Protein AF-A0A8X6VWN2-F1 (afdb_monomer)

Organism: Trichonephila clavipes (NCBI:txid2585209)

Foldseek 3Di:
DAPPQDPVLLVVLCVVLVHDDDPPDDPVNSVVSLCPRPCCVVDVPVSVVSSVVSRVVVVVVVVVVVVVVVVVVVVVVVVVVVVVVVVVVVVVVVVVCVVDVVVVVVVVVVVVCVVVVCVVQVDDPDDDDDDPVRSVVVVVVVVVVVDPDDDDDDPDPDDDDDPCPVVVVVVVVVCCVPPVVVVVVVVVVVVVPD

Structure (mmCIF, N/CA/C/O backbone):
data_AF-A0A8X6VWN2-F1
#
_entry.id   AF-A0A8X6VWN2-F1
#
loop_
_atom_site.group_PDB
_atom_site.id
_atom_site.type_symbol
_atom_site.label_atom_id
_atom_site.label_alt_id
_atom_site.label_comp_id
_atom_site.label_asym_id
_atom_site.label_entity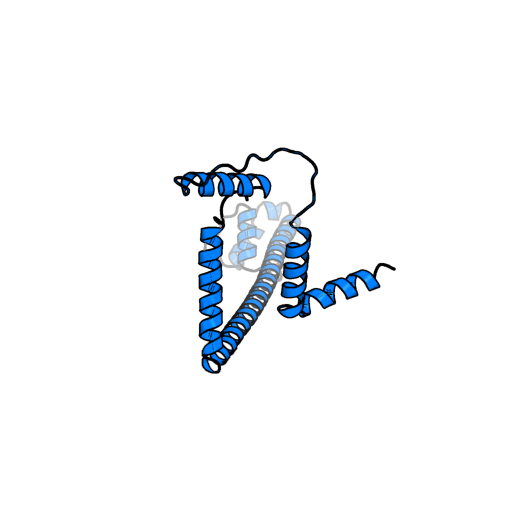_id
_atom_site.label_seq_id
_atom_site.pdbx_PDB_ins_code
_atom_site.Cartn_x
_atom_site.Cartn_y
_atom_site.Cartn_z
_atom_site.occupancy
_atom_site.B_iso_or_equiv
_atom_site.auth_seq_id
_atom_site.auth_comp_id
_atom_site.auth_asym_id
_atom_site.auth_atom_id
_atom_site.pdbx_PDB_model_num
ATOM 1 N N . MET A 1 1 ? -13.746 -8.520 27.608 1.00 61.12 1 MET A N 1
ATOM 2 C CA . MET A 1 1 ? -14.849 -8.368 26.647 1.00 61.12 1 MET A CA 1
ATOM 3 C C . MET A 1 1 ? -14.437 -7.959 25.230 1.00 61.12 1 MET A C 1
ATOM 5 O O . MET A 1 1 ? -15.292 -8.023 24.373 1.00 61.12 1 MET A O 1
ATOM 9 N N . TYR A 1 2 ? -13.170 -7.658 24.906 1.00 69.69 2 TYR A N 1
ATOM 10 C CA . TYR A 1 2 ? -12.785 -7.305 23.524 1.00 69.69 2 TYR A CA 1
ATOM 11 C C . TYR A 1 2 ? -11.366 -7.822 23.261 1.00 69.69 2 TYR A C 1
ATOM 13 O O . TYR A 1 2 ? -10.394 -7.198 23.691 1.00 69.69 2 TYR A O 1
ATOM 21 N N . LYS A 1 3 ? -11.225 -9.029 22.702 1.00 72.44 3 LYS A N 1
ATOM 22 C CA . LYS A 1 3 ? -9.896 -9.585 22.396 1.00 72.44 3 LYS A CA 1
ATOM 23 C C . LYS A 1 3 ? -9.392 -8.903 21.116 1.00 72.44 3 LYS A C 1
ATOM 25 O O . LYS A 1 3 ? -10.139 -8.819 20.155 1.00 72.44 3 LYS A O 1
ATOM 30 N N . ASN A 1 4 ? -8.153 -8.406 21.122 1.00 85.38 4 ASN A N 1
ATOM 31 C CA . ASN A 1 4 ? -7.462 -7.770 19.980 1.00 85.38 4 ASN A CA 1
ATOM 32 C C . ASN A 1 4 ? -7.908 -6.347 19.576 1.00 85.38 4 ASN A C 1
ATOM 34 O O . ASN A 1 4 ? -7.390 -5.809 18.593 1.00 85.38 4 ASN A O 1
ATOM 38 N N . ALA A 1 5 ? -8.804 -5.715 20.340 1.00 91.38 5 ALA A N 1
ATOM 39 C CA . ALA A 1 5 ? -9.104 -4.295 20.169 1.00 91.38 5 ALA A CA 1
ATOM 40 C C . ALA A 1 5 ? -7.910 -3.437 20.626 1.00 91.38 5 ALA A C 1
ATOM 42 O O . ALA A 1 5 ? -7.445 -3.569 21.764 1.00 91.38 5 ALA A O 1
ATOM 43 N N . LEU A 1 6 ? -7.424 -2.555 19.754 1.00 94.56 6 LEU A N 1
ATOM 44 C CA . LEU A 1 6 ? -6.397 -1.562 20.067 1.00 94.56 6 LEU A CA 1
ATOM 45 C C . LEU A 1 6 ? -7.048 -0.246 20.496 1.00 94.56 6 LEU A C 1
ATOM 47 O O . LEU A 1 6 ? -8.248 -0.034 20.326 1.00 94.56 6 LEU A O 1
ATOM 51 N N .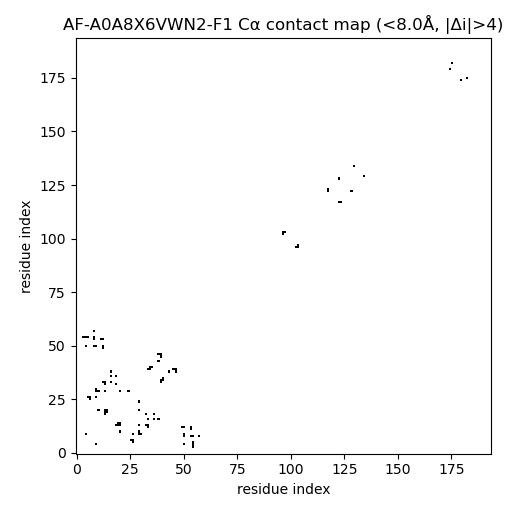 LYS A 1 7 ? -6.234 0.665 21.044 1.00 94.00 7 LYS A N 1
ATOM 52 C CA . LYS A 1 7 ? -6.696 1.997 21.463 1.00 94.00 7 LYS A CA 1
ATOM 53 C C . LYS A 1 7 ? -7.419 2.726 20.323 1.00 94.00 7 LYS A C 1
ATOM 55 O O . LYS A 1 7 ? -8.464 3.309 20.567 1.00 94.00 7 LYS A O 1
ATOM 60 N N . GLU A 1 8 ? -6.902 2.648 19.099 1.00 94.06 8 GLU A N 1
ATOM 61 C CA . GLU A 1 8 ? -7.509 3.292 17.928 1.00 94.06 8 GLU A CA 1
ATOM 62 C C . GLU A 1 8 ? -8.900 2.754 17.564 1.00 94.06 8 GLU A C 1
ATOM 64 O O . GLU A 1 8 ? -9.756 3.547 17.181 1.00 94.06 8 GLU A O 1
ATOM 69 N N . ASP A 1 9 ? -9.167 1.452 17.728 1.00 95.38 9 ASP A N 1
ATOM 70 C CA . ASP A 1 9 ? -10.506 0.912 17.449 1.00 95.38 9 ASP A CA 1
ATOM 71 C C . ASP A 1 9 ? -11.498 1.439 18.477 1.00 95.38 9 ASP A C 1
ATOM 73 O O . ASP A 1 9 ? -12.604 1.836 18.137 1.00 95.38 9 ASP A O 1
ATOM 77 N N . LEU A 1 10 ? -11.087 1.460 19.748 1.00 94.62 10 LEU A N 1
ATOM 78 C CA . LEU A 1 10 ? -11.939 1.916 20.840 1.00 94.62 10 LEU A CA 1
ATOM 79 C C . LEU A 1 10 ? -12.233 3.412 20.736 1.00 94.62 10 LEU A C 1
ATOM 81 O O . LEU A 1 10 ? -13.345 3.817 21.046 1.00 94.62 10 LEU A O 1
ATOM 85 N N . ILE A 1 11 ? -11.271 4.217 20.275 1.00 95.25 11 ILE A N 1
ATOM 86 C CA . ILE A 1 11 ? -11.493 5.637 19.971 1.00 95.25 11 ILE A CA 1
ATOM 87 C C . ILE A 1 11 ? -12.599 5.781 18.926 1.00 95.25 11 ILE A C 1
ATOM 89 O O . ILE A 1 11 ? -13.584 6.459 19.188 1.00 95.25 11 ILE A O 1
ATOM 93 N N . ARG A 1 12 ? -12.487 5.069 17.798 1.00 95.38 12 ARG A N 1
ATOM 94 C CA . ARG A 1 12 ? -13.498 5.113 16.729 1.00 95.38 12 ARG A CA 1
ATOM 95 C C . ARG A 1 12 ? -14.865 4.651 17.201 1.00 95.38 12 ARG A C 1
ATOM 97 O O . ARG A 1 12 ? -15.876 5.197 16.788 1.00 95.38 12 ARG A O 1
ATOM 104 N N . VAL A 1 13 ? -14.911 3.627 18.049 1.00 95.25 13 VAL A N 1
ATOM 105 C CA . VAL A 1 13 ? -16.172 3.139 18.614 1.00 95.25 13 VAL A CA 1
ATOM 106 C C . VAL A 1 13 ? -16.793 4.205 19.508 1.00 95.25 13 VAL A C 1
ATOM 108 O O . VAL A 1 13 ? -17.977 4.465 19.366 1.00 95.25 13 VAL A O 1
ATOM 111 N N . VAL A 1 14 ? -16.019 4.858 20.381 1.00 95.00 14 VAL A N 1
ATOM 112 C CA . VAL A 1 14 ? -16.531 5.963 21.210 1.00 95.00 14 VAL A CA 1
ATOM 113 C C . VAL A 1 14 ? -17.042 7.112 20.337 1.00 95.00 14 VAL A C 1
ATOM 115 O O . VAL A 1 14 ? -18.135 7.602 20.592 1.00 95.00 14 VAL A O 1
ATOM 118 N N . GLU A 1 15 ? -16.309 7.492 19.290 1.00 94.06 15 GLU A N 1
ATOM 119 C CA . GLU A 1 15 ? -16.733 8.527 18.334 1.00 94.06 15 GLU A CA 1
ATOM 120 C C . GLU A 1 15 ? -18.029 8.143 17.599 1.00 94.06 15 GLU A C 1
ATOM 122 O O . GLU A 1 15 ? -18.921 8.971 17.463 1.00 94.06 15 GLU A O 1
ATOM 127 N N . ASN A 1 16 ? -18.176 6.880 17.183 1.00 92.62 16 ASN A N 1
ATOM 128 C CA . ASN A 1 16 ? -19.395 6.364 16.543 1.00 92.62 16 ASN A CA 1
ATOM 129 C C . ASN A 1 16 ? -20.601 6.277 17.493 1.00 92.62 16 ASN A C 1
ATOM 131 O O . ASN A 1 16 ? -21.733 6.163 17.033 1.00 92.62 16 ASN A O 1
ATOM 135 N N . LEU A 1 17 ? -20.363 6.280 18.804 1.00 92.94 17 LEU A N 1
ATOM 136 C CA . LEU A 1 17 ? -21.396 6.332 19.838 1.00 92.94 17 LEU A CA 1
ATOM 137 C C . LEU A 1 17 ? -21.666 7.774 20.303 1.00 92.94 17 LEU A C 1
ATOM 139 O O . LEU A 1 17 ? -22.227 7.966 21.381 1.00 92.94 17 LEU A O 1
ATOM 143 N N . ASP A 1 18 ? -21.220 8.773 19.530 1.00 86.06 18 ASP A N 1
ATOM 144 C CA . ASP A 1 18 ? -21.296 10.207 19.839 1.00 86.06 18 ASP A CA 1
ATOM 145 C C . ASP A 1 18 ? -20.639 10.588 21.184 1.00 86.06 18 ASP A C 1
ATOM 147 O O . ASP A 1 18 ? -20.969 11.591 21.822 1.00 86.06 18 ASP A O 1
ATOM 151 N N . GLY A 1 19 ? -19.677 9.779 21.635 1.00 86.69 19 GLY A N 1
ATOM 152 C CA . GLY A 1 19 ? -18.906 10.009 22.847 1.00 86.69 19 GLY A CA 1
ATOM 153 C C . GLY A 1 19 ? -17.699 10.917 22.610 1.00 86.69 19 GLY A C 1
ATOM 154 O O . GLY A 1 19 ? -17.075 10.917 21.550 1.00 86.69 19 GLY A O 1
ATOM 155 N N . THR A 1 20 ? -17.307 11.672 23.636 1.00 90.75 20 THR A N 1
ATOM 156 C CA . THR A 1 20 ? -16.106 12.514 23.578 1.00 90.75 20 THR A CA 1
ATOM 157 C C . THR A 1 20 ? -14.849 11.709 23.908 1.00 90.75 20 THR A C 1
ATOM 159 O O . THR A 1 20 ? -14.791 10.979 24.907 1.00 90.75 20 THR A O 1
ATOM 162 N N . VAL A 1 21 ? -13.810 11.867 23.087 1.00 92.75 21 VAL A N 1
ATOM 163 C CA . VAL A 1 21 ? -12.496 11.243 23.288 1.00 92.75 21 VAL A CA 1
ATOM 164 C C . VAL A 1 21 ? -11.467 12.316 23.617 1.00 92.75 21 VAL A C 1
ATOM 166 O O . VAL A 1 21 ? -11.254 13.248 22.846 1.00 92.75 21 VAL A O 1
ATOM 169 N N . GLU A 1 22 ? -10.785 12.161 24.748 1.00 91.44 22 GLU A N 1
ATOM 170 C CA . GLU A 1 22 ? -9.625 12.977 25.092 1.00 91.44 22 GLU A CA 1
ATOM 171 C C . GLU A 1 22 ? -8.333 12.263 24.684 1.00 91.44 22 GLU A C 1
ATOM 17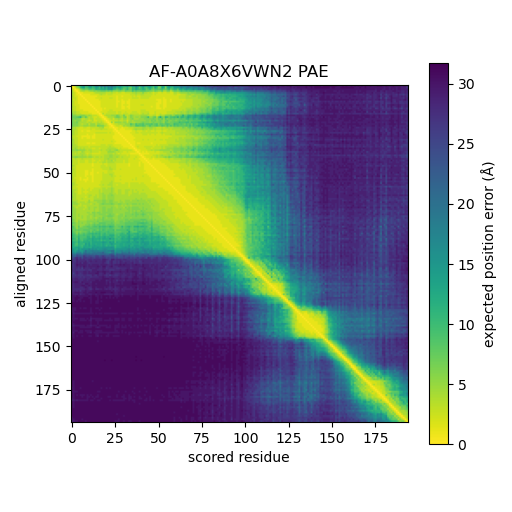3 O O . GLU A 1 22 ? -8.208 11.042 24.785 1.00 91.44 22 GLU A O 1
ATOM 178 N N . SER A 1 23 ? -7.306 13.018 24.289 1.00 86.31 23 SER A N 1
ATOM 179 C CA . SER A 1 23 ? -6.000 12.453 23.904 1.00 86.31 23 SER A CA 1
ATOM 180 C C . SER A 1 23 ? -5.351 11.618 25.023 1.00 86.31 23 SER A C 1
ATOM 182 O O . SER A 1 23 ? -4.644 10.636 24.757 1.00 86.31 23 SER A O 1
ATOM 184 N N . THR A 1 24 ? -5.642 11.969 26.280 1.00 91.50 24 THR A N 1
ATOM 185 C CA . THR A 1 24 ? -5.153 11.288 27.487 1.00 91.50 24 THR A CA 1
ATOM 186 C C . THR A 1 24 ? -5.951 10.035 27.855 1.00 91.50 24 THR A C 1
ATOM 188 O O . THR A 1 24 ? -5.546 9.300 28.762 1.00 91.50 24 THR A O 1
ATOM 191 N N . ASP A 1 25 ? -7.057 9.748 27.161 1.00 94.50 25 ASP A N 1
ATOM 192 C CA . ASP A 1 25 ? -7.893 8.603 27.491 1.00 94.50 25 ASP A CA 1
ATOM 193 C C . ASP A 1 25 ? -7.118 7.292 27.335 1.00 94.50 25 ASP A C 1
ATOM 195 O O . ASP A 1 2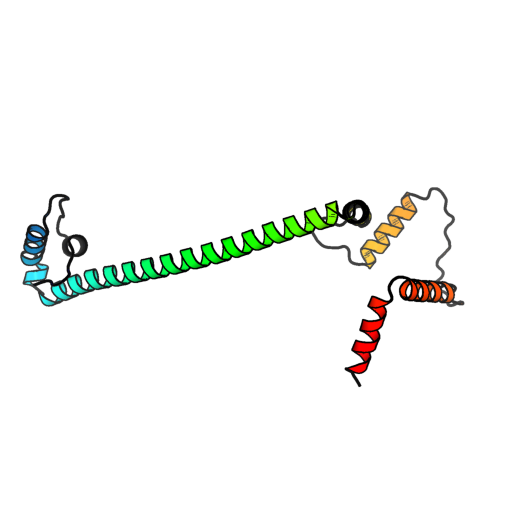5 ? -6.464 7.006 26.323 1.00 94.50 25 ASP A O 1
ATOM 199 N N . THR A 1 26 ? -7.166 6.475 28.385 1.00 95.19 26 THR A N 1
ATOM 200 C CA . THR A 1 26 ? -6.564 5.144 28.395 1.00 95.19 26 THR A CA 1
ATOM 201 C C . THR A 1 26 ? -7.556 4.125 27.846 1.00 95.19 26 THR A C 1
ATOM 203 O O . THR A 1 26 ? -8.765 4.342 27.862 1.00 95.19 26 THR A O 1
ATOM 206 N N . ILE A 1 27 ? -7.061 2.962 27.413 1.00 92.94 27 ILE A N 1
ATOM 207 C CA . ILE A 1 27 ? -7.910 1.848 26.950 1.00 92.94 27 ILE A CA 1
ATOM 208 C C . ILE A 1 27 ? -8.989 1.490 27.983 1.00 92.94 27 ILE A C 1
ATOM 210 O O . ILE A 1 27 ? -10.110 1.164 27.606 1.00 92.94 27 ILE A O 1
ATOM 214 N N . VAL A 1 28 ? -8.659 1.551 29.277 1.00 92.75 28 VAL A N 1
ATOM 215 C CA . VAL A 1 28 ? -9.614 1.276 30.359 1.00 92.75 28 VAL A CA 1
ATOM 216 C C . VAL A 1 28 ? -10.715 2.337 30.381 1.00 92.75 28 VAL A C 1
ATOM 218 O O . VAL A 1 28 ? -11.882 1.970 30.331 1.00 92.75 28 VAL A O 1
ATOM 221 N N . LYS A 1 29 ? -10.358 3.632 30.354 1.00 93.75 29 LYS A N 1
ATOM 222 C CA . LYS A 1 29 ? -11.340 4.731 30.311 1.00 93.75 29 LYS A CA 1
ATOM 223 C C . LYS A 1 29 ? -12.261 4.634 29.093 1.00 93.75 29 LYS A C 1
ATOM 225 O O . LYS A 1 29 ? -13.465 4.806 29.231 1.00 93.75 29 LYS A O 1
ATOM 230 N N . LEU A 1 30 ? -11.708 4.321 27.920 1.00 94.44 30 LEU A N 1
ATOM 231 C CA . LEU A 1 30 ? -12.487 4.166 26.687 1.00 94.44 30 LEU A CA 1
ATOM 232 C C . LEU A 1 30 ? -13.490 3.011 26.790 1.00 94.44 30 LEU A C 1
ATOM 234 O O . LEU A 1 30 ? -14.643 3.178 26.415 1.00 94.44 30 LEU A O 1
ATOM 238 N N . LYS A 1 31 ? -13.089 1.864 27.355 1.00 92.81 31 LYS A N 1
ATOM 239 C CA . LYS A 1 31 ? -14.013 0.741 27.590 1.00 92.81 31 LYS A CA 1
ATOM 240 C C . LYS A 1 31 ? -15.149 1.132 28.526 1.00 92.81 31 LYS A C 1
ATOM 242 O O . LYS A 1 31 ? -16.295 0.845 28.215 1.00 92.81 31 LYS A O 1
ATOM 247 N N . THR A 1 32 ? -14.839 1.843 29.608 1.00 92.75 32 THR A N 1
ATOM 248 C CA . THR A 1 32 ? -15.858 2.342 30.538 1.00 92.75 32 THR A CA 1
ATOM 249 C C . THR A 1 32 ? -16.813 3.329 29.862 1.00 92.75 32 THR A C 1
ATOM 251 O O . THR A 1 32 ? -18.013 3.252 30.085 1.00 92.75 32 THR A O 1
ATOM 254 N N . LYS A 1 33 ? -16.317 4.222 28.993 1.00 93.50 33 LYS A N 1
ATOM 255 C CA . LYS A 1 33 ? -17.169 5.135 28.209 1.00 93.50 33 LYS A CA 1
ATOM 256 C C . LYS A 1 33 ? -18.122 4.382 27.274 1.00 93.50 33 LYS A C 1
ATOM 258 O O . LYS A 1 33 ? -19.279 4.766 27.167 1.00 93.50 33 LYS A O 1
ATOM 263 N N . ILE A 1 34 ? -17.651 3.310 26.633 1.00 93.31 34 ILE A N 1
ATOM 264 C CA . ILE A 1 34 ? -18.479 2.459 25.763 1.00 93.31 34 ILE A CA 1
ATOM 265 C C . ILE A 1 34 ? -19.539 1.721 26.586 1.00 93.31 34 ILE A C 1
ATOM 267 O O . ILE A 1 34 ? -20.713 1.750 26.232 1.00 93.31 34 ILE A O 1
ATOM 271 N N . GLU A 1 35 ? -19.136 1.088 27.688 1.00 92.25 35 GLU A N 1
ATOM 272 C CA . GLU A 1 35 ? -20.026 0.302 28.555 1.00 92.25 35 GLU A CA 1
ATOM 273 C C . GLU A 1 35 ? -21.106 1.166 29.227 1.00 92.25 35 GLU A C 1
ATOM 275 O O . GLU A 1 35 ? -22.212 0.684 29.441 1.00 92.25 35 GLU A O 1
ATOM 280 N N . ASN A 1 36 ? -20.819 2.445 29.492 1.00 91.75 36 ASN A N 1
ATOM 281 C CA . ASN A 1 36 ? -21.776 3.405 30.056 1.00 91.75 36 ASN A CA 1
ATOM 282 C C . ASN A 1 36 ? -22.601 4.159 28.993 1.00 91.75 36 ASN A C 1
ATOM 284 O O . ASN A 1 36 ? -23.318 5.100 29.333 1.00 91.75 36 ASN A O 1
ATOM 288 N N . SER A 1 37 ? -22.457 3.834 27.704 1.00 92.75 37 SER A N 1
ATOM 289 C CA . SER A 1 37 ? -23.226 4.503 26.650 1.00 92.75 37 SER A CA 1
ATOM 290 C C . SER A 1 37 ? -24.673 4.000 26.621 1.00 92.75 37 SER A C 1
ATOM 292 O O . SER A 1 37 ? -24.932 2.808 26.787 1.00 92.75 37 SER A O 1
ATOM 294 N N . SER A 1 38 ? -25.624 4.893 26.337 1.00 92.00 38 SER A N 1
ATOM 295 C CA . SER A 1 38 ? -27.048 4.536 26.212 1.00 92.00 38 SER A CA 1
ATOM 296 C C . SER A 1 38 ? -27.296 3.486 25.123 1.00 92.00 38 SER A C 1
ATOM 298 O O . SER A 1 38 ? -28.168 2.627 25.257 1.00 92.00 38 SER A O 1
ATOM 300 N N . THR A 1 39 ? -26.499 3.519 24.054 1.00 91.88 39 THR A N 1
ATOM 301 C CA . THR A 1 39 ? -26.531 2.530 22.973 1.00 91.88 39 THR A CA 1
ATOM 302 C C . THR A 1 39 ? -26.093 1.153 23.456 1.00 91.88 39 THR A C 1
ATOM 304 O O . THR A 1 39 ? -26.691 0.160 23.058 1.00 91.88 39 THR A O 1
ATOM 307 N N . PHE A 1 40 ? -25.089 1.074 24.334 1.00 92.56 40 PHE A N 1
ATOM 308 C CA . PHE A 1 40 ? -24.653 -0.194 24.915 1.00 92.56 40 PHE A CA 1
ATOM 309 C C . PHE A 1 40 ? -25.692 -0.768 25.882 1.00 92.56 40 PHE A C 1
ATOM 311 O O . PHE A 1 40 ? -25.897 -1.976 25.887 1.00 92.56 40 PHE A O 1
ATOM 318 N N . GLU A 1 41 ? -26.378 0.078 26.656 1.00 92.38 41 GLU A N 1
ATOM 319 C CA . GLU A 1 41 ? -27.497 -0.360 27.502 1.00 92.38 41 GLU A CA 1
ATOM 320 C C . GLU A 1 41 ? -28.681 -0.880 26.675 1.00 92.38 41 GLU A C 1
ATOM 322 O O . GLU A 1 41 ? -29.316 -1.864 27.053 1.00 92.38 41 GLU A O 1
ATOM 327 N N . SER A 1 42 ? -28.966 -0.232 25.541 1.00 94.75 42 SER A N 1
ATOM 328 C CA . SER A 1 42 ? -30.105 -0.570 24.678 1.00 94.75 42 SER A CA 1
ATOM 329 C C . SER A 1 42 ? -29.845 -1.802 23.809 1.00 94.75 42 SER A C 1
ATOM 331 O O . SER A 1 42 ? -30.712 -2.667 23.694 1.00 94.75 42 SER A O 1
ATOM 333 N N . ASP A 1 43 ? -28.666 -1.884 23.189 1.00 95.12 43 ASP A N 1
ATOM 334 C CA . ASP A 1 43 ? -28.272 -2.978 22.299 1.00 95.12 43 ASP A CA 1
ATOM 335 C C . ASP A 1 43 ? -26.769 -3.309 22.445 1.00 95.12 43 ASP A C 1
ATOM 337 O O . ASP A 1 43 ? -25.913 -2.820 21.693 1.00 95.12 43 ASP A O 1
ATOM 341 N N . PRO A 1 44 ? -26.418 -4.182 23.407 1.00 92.38 44 PRO A N 1
ATOM 342 C CA . PRO A 1 44 ? -25.041 -4.619 23.605 1.00 92.38 44 PRO A CA 1
ATOM 343 C C . PRO A 1 44 ? -24.449 -5.363 22.398 1.00 92.38 44 PRO A C 1
ATOM 345 O O . PRO A 1 44 ? -23.228 -5.362 22.210 1.00 92.38 44 PRO A O 1
ATOM 348 N N . ASP A 1 45 ? -25.274 -6.046 21.601 1.00 93.94 45 ASP A N 1
ATOM 349 C CA . ASP A 1 45 ? -24.805 -6.876 20.488 1.00 93.94 45 ASP A CA 1
ATOM 350 C C . ASP A 1 45 ? -24.488 -6.032 19.252 1.00 93.94 45 ASP A C 1
ATOM 352 O O . ASP A 1 45 ? -23.487 -6.290 18.568 1.00 93.94 45 ASP A O 1
ATOM 356 N N . PHE A 1 46 ? -25.240 -4.952 19.029 1.00 94.50 46 PHE A N 1
ATOM 357 C CA . PHE A 1 46 ? -24.863 -3.910 18.081 1.00 94.50 46 PHE A CA 1
ATOM 358 C C . PHE A 1 46 ? -23.483 -3.338 18.409 1.00 94.50 46 PHE A C 1
ATOM 360 O O . PHE A 1 46 ? -22.613 -3.297 17.537 1.00 94.50 46 PHE A O 1
ATOM 367 N N . VAL A 1 47 ? -23.229 -2.964 19.669 1.00 93.69 47 VAL A N 1
ATOM 368 C CA . VAL A 1 47 ? -21.934 -2.378 20.051 1.00 93.69 47 VAL A CA 1
ATOM 369 C C . VAL A 1 47 ? -20.788 -3.381 19.889 1.00 93.69 47 VAL A C 1
ATOM 371 O O . VAL A 1 47 ? -19.714 -3.018 19.408 1.00 93.69 47 VAL A O 1
ATOM 374 N N . LYS A 1 48 ? -20.997 -4.666 20.203 1.00 93.06 48 LYS A N 1
ATOM 375 C CA . LYS A 1 48 ? -19.999 -5.713 19.912 1.00 93.06 48 LYS A CA 1
ATOM 376 C C . LYS A 1 48 ? -19.710 -5.826 18.414 1.00 93.06 48 LYS A C 1
ATOM 378 O O . LYS A 1 48 ? -18.545 -5.944 18.036 1.00 93.06 48 LYS A O 1
ATOM 383 N N . THR A 1 49 ? -20.743 -5.760 17.576 1.00 94.44 49 THR A N 1
ATOM 384 C CA . THR A 1 49 ? -20.612 -5.797 16.111 1.00 94.44 49 THR A CA 1
ATOM 385 C C . THR A 1 49 ? -19.858 -4.573 15.596 1.00 94.44 49 THR A C 1
ATOM 387 O O . THR A 1 49 ? -18.946 -4.707 14.784 1.00 94.44 49 THR A O 1
ATOM 390 N N . LEU A 1 50 ? -20.160 -3.386 16.124 1.00 94.81 50 LEU A N 1
ATOM 391 C CA . LEU A 1 50 ? -19.459 -2.145 15.801 1.00 94.81 50 LEU A CA 1
ATOM 392 C C . LEU A 1 50 ? -17.961 -2.230 16.130 1.00 94.81 50 LEU A C 1
ATOM 394 O O . LEU A 1 50 ? -17.118 -1.840 15.319 1.00 94.81 50 LEU A O 1
ATOM 398 N N . ILE A 1 51 ? -17.621 -2.787 17.296 1.00 93.94 51 ILE A N 1
ATOM 399 C CA . ILE A 1 51 ? -16.229 -3.014 17.703 1.00 93.94 51 ILE A CA 1
ATOM 400 C C . ILE A 1 51 ? -15.545 -4.002 16.758 1.00 93.94 51 ILE A C 1
ATOM 402 O O . ILE A 1 51 ? -14.421 -3.747 16.325 1.00 93.94 51 ILE A O 1
ATOM 406 N N . GLN A 1 52 ? -16.213 -5.107 16.420 1.00 95.31 52 GLN A N 1
ATOM 407 C CA . GLN A 1 52 ? -15.662 -6.100 15.501 1.00 95.31 52 GLN A CA 1
ATOM 408 C C . GLN A 1 52 ? -15.406 -5.498 14.114 1.00 95.31 52 GLN A C 1
ATOM 410 O O . GLN A 1 52 ? -14.313 -5.661 13.581 1.00 95.31 52 GLN A O 1
ATOM 415 N N . ASN A 1 53 ? -16.341 -4.706 13.586 1.00 95.12 53 ASN A N 1
ATOM 416 C CA . ASN A 1 53 ? -16.174 -4.013 12.310 1.00 95.12 53 ASN A CA 1
ATOM 417 C C . ASN A 1 53 ? -14.968 -3.064 12.330 1.00 95.12 53 ASN A C 1
ATOM 419 O O . ASN A 1 53 ? -14.164 -3.070 11.402 1.00 95.12 53 ASN A O 1
ATOM 423 N N . CYS A 1 54 ? -14.783 -2.298 13.410 1.00 95.44 54 CYS A N 1
ATOM 424 C CA . CYS A 1 54 ? -13.621 -1.418 13.558 1.00 95.44 54 CYS A CA 1
ATOM 425 C C . CYS A 1 54 ? -12.290 -2.197 13.541 1.00 95.44 54 CYS A C 1
ATOM 427 O O . CYS A 1 54 ? -11.323 -1.762 12.906 1.00 95.44 54 CYS A O 1
ATOM 429 N N . ILE A 1 55 ? -12.243 -3.362 14.199 1.00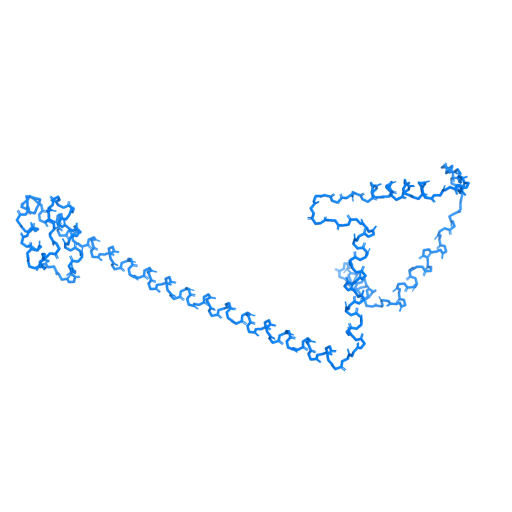 95.25 55 ILE A N 1
ATOM 430 C CA . ILE A 1 55 ? -11.082 -4.264 14.192 1.00 95.25 55 ILE A CA 1
ATOM 431 C C . ILE A 1 55 ? -10.832 -4.802 12.777 1.00 95.25 55 ILE A C 1
ATOM 433 O O . ILE A 1 55 ? -9.701 -4.735 12.286 1.00 95.25 55 ILE A O 1
ATOM 437 N N . ASP A 1 56 ? -11.872 -5.307 12.118 1.00 94.88 56 ASP A N 1
ATOM 438 C CA . ASP A 1 56 ? -11.789 -5.935 10.797 1.00 94.88 56 ASP A CA 1
ATOM 439 C C . ASP A 1 56 ? -11.384 -4.927 9.716 1.00 94.88 56 ASP A C 1
ATOM 441 O O . ASP A 1 56 ? -10.554 -5.227 8.851 1.00 94.88 56 ASP A O 1
ATOM 445 N N . GLU A 1 57 ? -11.888 -3.694 9.797 1.00 95.75 57 GLU A N 1
ATOM 446 C CA . GLU A 1 57 ? -11.480 -2.587 8.935 1.00 95.75 57 GLU A CA 1
ATOM 447 C C . GLU A 1 57 ? -9.993 -2.271 9.077 1.00 95.75 57 GLU A C 1
ATOM 449 O O . GLU A 1 57 ? -9.298 -2.084 8.072 1.00 95.75 57 GLU A O 1
ATOM 454 N N . ARG A 1 58 ? -9.481 -2.208 10.313 1.00 95.75 58 ARG A N 1
ATOM 455 C CA . ARG A 1 58 ? -8.054 -1.978 10.553 1.00 95.75 58 ARG A CA 1
ATOM 456 C C . ARG A 1 58 ? -7.216 -3.117 9.995 1.00 95.75 58 ARG A C 1
ATOM 458 O O . ARG A 1 58 ? -6.235 -2.849 9.305 1.00 95.75 58 ARG A O 1
ATOM 465 N N . VAL A 1 59 ? -7.578 -4.365 10.289 1.00 95.44 59 VAL A N 1
ATOM 466 C CA . VAL A 1 59 ? -6.847 -5.541 9.793 1.00 95.44 59 VAL A CA 1
ATOM 467 C C . VAL A 1 59 ? -6.809 -5.523 8.264 1.00 95.44 59 VAL A C 1
ATOM 469 O O . VAL A 1 59 ? -5.727 -5.552 7.680 1.00 95.44 59 VAL A O 1
ATOM 472 N N . SER A 1 60 ? -7.962 -5.323 7.624 1.00 96.12 60 SER A N 1
ATOM 473 C CA . SER A 1 60 ? -8.078 -5.221 6.165 1.00 96.12 60 SER A CA 1
ATOM 474 C C . SER A 1 60 ? -7.240 -4.077 5.586 1.00 96.12 60 SER A C 1
ATOM 476 O O . SER A 1 60 ? -6.607 -4.221 4.539 1.00 96.12 60 SER A O 1
ATOM 478 N N . ARG A 1 61 ? -7.223 -2.913 6.246 1.00 95.75 61 ARG A N 1
ATOM 479 C CA . ARG A 1 61 ? -6.396 -1.768 5.840 1.00 95.75 61 ARG A CA 1
ATOM 480 C C . ARG A 1 61 ? -4.907 -2.105 5.913 1.00 95.75 61 ARG A C 1
ATOM 482 O O . ARG A 1 61 ? -4.201 -1.854 4.938 1.00 95.75 61 ARG A O 1
ATOM 489 N N . ASN A 1 62 ? -4.452 -2.711 7.006 1.00 95.06 62 ASN A N 1
ATOM 490 C CA . ASN A 1 62 ? -3.049 -3.085 7.184 1.00 95.06 62 ASN A CA 1
ATOM 491 C C . ASN A 1 62 ? -2.608 -4.133 6.150 1.00 95.06 62 ASN A C 1
ATOM 493 O O . ASN A 1 62 ? -1.529 -4.020 5.572 1.00 95.06 62 ASN A O 1
ATOM 497 N N . GLU A 1 63 ? -3.447 -5.124 5.849 1.00 96.38 63 GLU A N 1
ATOM 498 C CA . GLU A 1 63 ? -3.160 -6.127 4.813 1.00 96.38 63 GLU A CA 1
ATOM 499 C C . GLU A 1 63 ? -3.022 -5.507 3.417 1.00 96.38 63 GLU A C 1
ATOM 501 O O . GLU A 1 63 ? -2.102 -5.848 2.658 1.00 96.38 63 GLU A O 1
ATOM 506 N N . ARG A 1 64 ? -3.901 -4.555 3.077 1.00 96.12 64 ARG A N 1
ATOM 507 C CA . ARG A 1 64 ? -3.805 -3.789 1.824 1.00 96.12 64 ARG A CA 1
ATOM 508 C C . ARG A 1 64 ? -2.516 -2.983 1.770 1.00 96.12 64 ARG A C 1
ATOM 510 O O . ARG A 1 64 ? -1.860 -2.971 0.730 1.00 96.12 64 ARG A O 1
ATOM 517 N N . GLU A 1 65 ? -2.135 -2.344 2.870 1.00 97.00 65 GLU A N 1
ATOM 518 C CA . GLU A 1 65 ? -0.923 -1.531 2.953 1.00 97.00 65 GLU A CA 1
ATOM 519 C C . GLU A 1 65 ? 0.346 -2.380 2.793 1.00 97.00 65 GLU A C 1
ATOM 521 O O . GLU A 1 65 ? 1.215 -2.048 1.984 1.00 97.00 65 GLU A O 1
ATOM 526 N N . VAL A 1 66 ? 0.408 -3.540 3.452 1.00 97.44 66 VAL A N 1
ATOM 527 C CA . VAL A 1 66 ? 1.495 -4.517 3.278 1.00 97.44 66 VAL A CA 1
ATOM 528 C C . VAL A 1 66 ? 1.573 -5.000 1.828 1.00 97.44 66 VAL A C 1
ATOM 530 O O . VAL A 1 66 ? 2.657 -5.057 1.242 1.00 97.44 66 VAL A O 1
ATOM 533 N N . THR A 1 67 ? 0.432 -5.334 1.224 1.00 97.19 67 THR A N 1
ATOM 534 C CA . THR A 1 67 ? 0.366 -5.800 -0.169 1.00 97.19 67 THR A CA 1
ATOM 535 C C . THR A 1 67 ? 0.827 -4.717 -1.142 1.00 97.19 67 THR A C 1
ATOM 537 O O . THR A 1 67 ? 1.615 -4.983 -2.052 1.00 97.19 67 THR A O 1
ATOM 540 N N . LEU A 1 68 ? 0.385 -3.478 -0.931 1.00 97.38 68 LEU A N 1
ATOM 541 C CA . LEU A 1 68 ? 0.797 -2.329 -1.727 1.00 97.38 68 LEU A CA 1
ATOM 542 C C . LEU A 1 68 ? 2.297 -2.052 -1.571 1.00 97.38 68 LEU A C 1
ATOM 544 O O . LEU A 1 68 ? 2.974 -1.805 -2.567 1.00 97.38 68 LEU A O 1
ATOM 548 N N . GLY A 1 69 ? 2.829 -2.142 -0.349 1.00 97.94 69 GLY A N 1
ATOM 549 C CA . GLY A 1 69 ? 4.257 -2.004 -0.066 1.00 97.94 69 GLY A CA 1
ATOM 550 C C . GLY A 1 69 ? 5.100 -3.029 -0.824 1.00 97.94 69 GLY A C 1
ATOM 551 O O . GLY A 1 69 ? 6.066 -2.659 -1.490 1.00 97.94 69 GLY A O 1
ATOM 552 N N . LYS A 1 70 ? 4.686 -4.304 -0.819 1.00 97.81 70 LYS A N 1
ATOM 553 C CA . LYS A 1 70 ? 5.345 -5.366 -1.600 1.00 97.81 70 LYS A CA 1
ATOM 554 C C . LYS A 1 70 ? 5.358 -5.054 -3.099 1.00 97.81 70 LYS A C 1
ATOM 556 O O . LYS A 1 70 ? 6.418 -5.121 -3.716 1.00 97.81 70 LYS A O 1
ATOM 561 N N . ARG A 1 71 ? 4.218 -4.638 -3.667 1.00 97.62 71 ARG A N 1
ATOM 562 C CA . ARG A 1 71 ? 4.112 -4.262 -5.091 1.00 97.62 71 ARG A CA 1
ATOM 563 C C . ARG A 1 71 ? 4.992 -3.063 -5.452 1.00 97.62 71 ARG A C 1
ATOM 565 O O . ARG A 1 71 ? 5.636 -3.077 -6.494 1.00 97.62 71 ARG A O 1
ATOM 572 N N . LYS A 1 72 ? 5.060 -2.040 -4.591 1.00 98.25 72 LYS A N 1
ATOM 573 C CA . LYS A 1 72 ? 5.939 -0.873 -4.791 1.00 98.25 72 LYS A CA 1
ATOM 574 C C . LYS A 1 72 ? 7.414 -1.275 -4.828 1.00 98.25 72 LYS A C 1
ATOM 576 O O . LYS A 1 72 ? 8.149 -0.803 -5.689 1.00 98.25 72 LYS A O 1
ATOM 581 N N . ILE A 1 73 ? 7.832 -2.167 -3.929 1.00 98.38 73 ILE A N 1
ATOM 582 C CA . ILE A 1 73 ? 9.205 -2.690 -3.898 1.00 98.38 73 ILE A CA 1
ATOM 583 C C . ILE A 1 73 ? 9.513 -3.487 -5.171 1.00 98.38 73 ILE A C 1
ATOM 585 O O . ILE A 1 73 ? 10.583 -3.323 -5.749 1.00 98.38 73 ILE A O 1
ATOM 589 N N . GLU A 1 74 ? 8.596 -4.344 -5.617 1.00 98.00 74 GLU A N 1
ATOM 590 C CA . GLU A 1 74 ? 8.768 -5.137 -6.839 1.00 98.00 74 GLU A CA 1
ATOM 591 C C . GLU A 1 74 ? 8.884 -4.255 -8.089 1.00 98.00 74 GLU A C 1
ATOM 593 O O . GLU A 1 74 ? 9.799 -4.437 -8.892 1.00 98.00 74 GLU A O 1
ATOM 598 N N . LEU A 1 75 ? 8.032 -3.233 -8.205 1.00 98.31 75 LEU A N 1
ATOM 599 C CA . LEU A 1 75 ? 8.099 -2.258 -9.291 1.00 98.31 75 LEU A CA 1
ATOM 600 C C . LEU A 1 75 ? 9.427 -1.488 -9.284 1.00 98.31 75 LEU A C 1
ATOM 602 O O . LEU A 1 75 ? 10.063 -1.363 -10.329 1.00 98.31 75 LEU A O 1
ATOM 606 N N . ALA A 1 76 ? 9.889 -1.037 -8.114 1.00 98.12 76 ALA A N 1
ATOM 607 C CA . ALA A 1 76 ? 11.177 -0.358 -7.987 1.00 98.12 76 ALA A CA 1
ATOM 608 C C . ALA A 1 76 ? 12.355 -1.268 -8.384 1.00 98.12 76 ALA A C 1
ATOM 610 O O . ALA A 1 76 ? 13.282 -0.820 -9.056 1.00 98.12 76 ALA A O 1
ATOM 611 N N . LYS A 1 77 ? 12.308 -2.562 -8.034 1.00 98.19 77 LYS A N 1
ATOM 612 C CA . LYS A 1 77 ? 13.317 -3.546 -8.464 1.00 98.19 77 LYS A CA 1
ATOM 613 C C . LYS A 1 77 ? 13.347 -3.715 -9.983 1.00 98.19 77 LYS A C 1
ATOM 615 O O . LYS A 1 77 ? 14.428 -3.767 -10.560 1.00 98.19 77 LYS A O 1
ATOM 620 N N . LEU A 1 78 ? 12.184 -3.779 -10.632 1.00 98.31 78 LEU A N 1
ATOM 621 C CA . LEU A 1 78 ? 12.099 -3.877 -12.093 1.00 98.31 78 LEU A CA 1
ATOM 622 C C . LEU A 1 78 ? 12.644 -2.620 -12.782 1.00 98.31 78 LEU A C 1
ATOM 624 O O . LEU A 1 78 ? 13.381 -2.734 -13.759 1.00 98.31 78 LEU A O 1
ATOM 628 N N . GLN A 1 79 ? 12.335 -1.435 -12.254 1.00 98.31 79 GLN A N 1
ATOM 629 C CA . GLN A 1 79 ? 12.875 -0.172 -12.766 1.00 98.31 79 GLN A CA 1
ATOM 630 C C . GLN A 1 79 ? 14.398 -0.098 -12.621 1.00 98.31 79 GLN A C 1
ATOM 632 O O . GLN A 1 79 ? 15.082 0.293 -13.565 1.00 98.31 79 GLN A O 1
ATOM 637 N N . LEU A 1 80 ? 14.941 -0.521 -11.475 1.00 98.38 80 LEU A N 1
ATOM 638 C CA . LEU A 1 80 ? 16.389 -0.608 -11.280 1.00 98.38 80 LEU A CA 1
ATOM 639 C C . LEU A 1 80 ? 17.034 -1.556 -12.295 1.00 98.38 80 LEU A C 1
ATOM 641 O O . LEU A 1 80 ? 17.988 -1.165 -12.959 1.00 98.38 80 LEU A O 1
ATOM 645 N N . ALA A 1 81 ? 16.469 -2.749 -12.491 1.00 98.00 81 ALA A N 1
ATOM 646 C CA . ALA A 1 81 ? 16.984 -3.707 -13.467 1.00 98.00 81 ALA A CA 1
ATOM 647 C C . ALA A 1 81 ? 16.973 -3.155 -14.908 1.00 98.00 81 ALA A C 1
ATOM 649 O O . ALA A 1 81 ? 17.897 -3.417 -15.679 1.00 98.00 81 ALA A O 1
ATOM 650 N N . GLN A 1 82 ? 15.954 -2.372 -15.285 1.00 97.50 82 GLN A N 1
ATOM 651 C CA . GLN A 1 82 ? 15.907 -1.695 -16.587 1.00 97.50 82 GLN A CA 1
ATOM 652 C C . GLN A 1 82 ? 17.006 -0.634 -16.723 1.00 97.50 82 GLN A C 1
ATOM 654 O O . GLN A 1 82 ? 17.705 -0.608 -17.736 1.00 97.50 82 GLN A O 1
ATOM 659 N N . LEU A 1 83 ? 17.197 0.204 -15.700 1.00 97.56 83 LEU A N 1
ATOM 660 C CA . LEU A 1 83 ? 18.240 1.234 -15.697 1.00 97.56 83 LEU A CA 1
ATOM 661 C C . LEU A 1 83 ? 19.646 0.629 -15.749 1.00 97.56 83 LEU A C 1
ATOM 663 O O . LEU A 1 83 ? 20.493 1.111 -16.497 1.00 97.56 83 LEU A O 1
ATOM 667 N N . GLU A 1 84 ? 19.897 -0.451 -15.010 1.00 96.19 84 GLU A N 1
ATOM 668 C CA . GLU A 1 84 ? 21.171 -1.175 -15.055 1.00 96.19 84 GLU A CA 1
ATOM 669 C C . GLU A 1 84 ? 21.470 -1.713 -16.460 1.00 96.19 84 GLU A C 1
ATOM 671 O O . GLU A 1 84 ? 22.601 -1.607 -16.940 1.00 96.19 84 GLU A O 1
ATOM 676 N N . LYS A 1 85 ? 20.456 -2.250 -17.153 1.00 96.94 85 LYS A N 1
ATOM 677 C CA . LYS A 1 85 ? 20.600 -2.714 -18.540 1.00 96.94 85 LYS A CA 1
ATOM 678 C C . LYS A 1 85 ? 20.879 -1.574 -19.513 1.00 96.94 85 LYS A C 1
ATOM 680 O O . LYS A 1 85 ? 21.727 -1.749 -20.384 1.00 96.94 85 LYS A O 1
ATOM 685 N N . GLU A 1 86 ? 20.227 -0.427 -19.351 1.00 94.88 86 GLU A N 1
ATOM 686 C CA . GLU A 1 86 ? 20.489 0.755 -20.178 1.00 94.88 86 GLU A CA 1
ATOM 687 C C . GLU A 1 86 ? 21.917 1.273 -19.967 1.00 94.88 86 GLU A C 1
ATOM 689 O O . GLU A 1 86 ? 22.641 1.514 -20.931 1.00 94.88 86 GLU A O 1
ATOM 694 N N . VAL A 1 87 ? 22.380 1.361 -18.716 1.00 97.12 87 VAL A N 1
ATOM 695 C CA . VAL A 1 87 ? 23.762 1.761 -18.404 1.00 97.12 87 VAL A CA 1
ATOM 696 C C . VAL A 1 87 ? 24.772 0.810 -19.047 1.00 97.12 87 VAL A C 1
ATOM 698 O O . VAL A 1 87 ? 25.765 1.262 -19.621 1.00 97.12 87 VAL A O 1
ATOM 701 N N . GLU A 1 88 ? 24.531 -0.499 -18.986 1.00 95.31 88 GLU A N 1
ATOM 702 C CA . GLU A 1 88 ? 25.417 -1.482 -19.609 1.00 95.31 88 GLU A CA 1
ATOM 703 C C . GLU A 1 88 ? 25.398 -1.383 -21.142 1.00 95.31 88 GLU A C 1
ATOM 705 O O . GLU A 1 88 ? 26.453 -1.422 -21.778 1.00 95.31 88 GLU A O 1
ATOM 710 N N . LEU A 1 89 ? 24.229 -1.162 -21.750 1.00 94.25 89 LEU A N 1
ATOM 711 C CA . LEU A 1 89 ? 24.105 -0.951 -23.192 1.00 94.25 89 LEU A CA 1
ATOM 712 C C . LEU A 1 89 ? 24.883 0.291 -23.646 1.00 94.25 89 LEU A C 1
ATOM 714 O O . LEU A 1 89 ? 25.650 0.223 -24.609 1.00 94.25 89 LEU A O 1
ATOM 718 N N . GLN A 1 90 ? 24.749 1.404 -22.921 1.00 92.25 90 GLN A N 1
ATOM 719 C CA . GLN A 1 90 ? 25.497 2.634 -23.181 1.00 92.25 90 GLN A CA 1
ATOM 720 C C . GLN A 1 90 ? 27.008 2.414 -23.042 1.00 92.25 90 GLN A C 1
ATOM 722 O O . GLN A 1 90 ? 27.788 2.892 -23.868 1.00 92.25 90 GLN A O 1
ATOM 727 N N . ARG A 1 91 ? 27.450 1.644 -22.039 1.00 93.69 91 ARG A N 1
ATOM 728 C CA . ARG A 1 91 ? 28.866 1.272 -21.880 1.00 93.69 91 ARG A CA 1
ATOM 729 C C . ARG A 1 91 ? 29.382 0.471 -23.069 1.00 93.69 91 ARG A C 1
ATOM 731 O O . ARG A 1 91 ? 30.437 0.809 -23.608 1.00 93.69 91 ARG A O 1
ATOM 738 N N . VAL A 1 92 ? 28.648 -0.556 -23.499 1.00 91.62 92 VAL A N 1
ATOM 739 C CA . VAL A 1 92 ? 29.011 -1.375 -24.665 1.00 91.62 92 VAL A CA 1
ATOM 740 C C . VAL A 1 92 ? 29.055 -0.521 -25.932 1.00 91.62 92 VAL A C 1
ATOM 742 O O . VAL A 1 92 ? 30.034 -0.599 -26.676 1.00 91.62 92 VAL A O 1
ATOM 745 N N . LYS A 1 93 ? 28.059 0.348 -26.144 1.00 88.62 93 LYS A N 1
ATOM 746 C CA . LYS A 1 93 ? 28.005 1.275 -27.282 1.00 88.62 93 LYS A CA 1
ATOM 747 C C . LYS A 1 93 ? 29.213 2.213 -27.302 1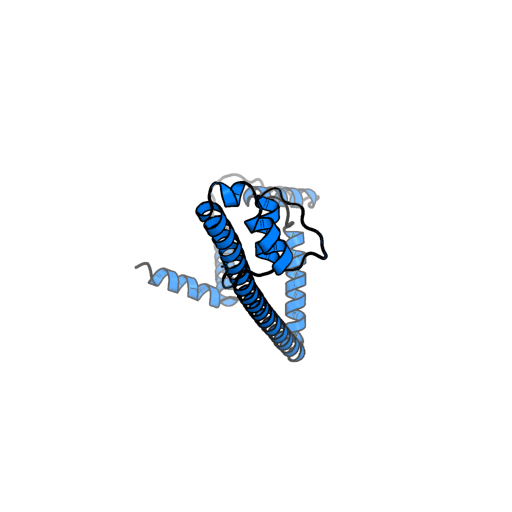.00 88.62 93 LYS A C 1
ATOM 749 O O . LYS A 1 93 ? 29.914 2.297 -28.308 1.00 88.62 93 LYS A O 1
ATOM 754 N N . ASN A 1 94 ? 29.518 2.853 -26.175 1.00 86.19 94 ASN A N 1
ATOM 755 C CA . ASN A 1 94 ? 30.669 3.748 -26.052 1.00 86.19 94 ASN A CA 1
ATOM 756 C C . ASN A 1 94 ? 31.998 3.020 -26.285 1.00 86.19 94 ASN A C 1
ATOM 758 O O . ASN A 1 94 ? 32.887 3.551 -26.953 1.00 86.19 94 ASN A O 1
ATOM 762 N N . LYS A 1 95 ? 32.130 1.783 -25.792 1.00 87.75 95 LYS A N 1
ATOM 763 C CA . LYS A 1 95 ? 33.306 0.943 -26.039 1.00 87.75 95 LYS A CA 1
ATOM 764 C C . LYS A 1 95 ? 33.444 0.583 -27.521 1.00 87.75 95 LYS A C 1
ATOM 766 O O . LYS A 1 95 ? 34.540 0.697 -28.061 1.00 87.75 95 LYS A O 1
ATOM 771 N N . ALA A 1 96 ? 32.354 0.213 -28.193 1.00 81.56 96 ALA A N 1
ATOM 772 C CA . ALA A 1 96 ? 32.356 -0.076 -29.627 1.00 81.56 96 ALA A CA 1
ATOM 773 C C . ALA A 1 96 ? 32.761 1.155 -30.461 1.00 81.56 96 ALA A C 1
ATOM 775 O O . ALA A 1 96 ? 33.643 1.058 -31.314 1.00 81.56 96 ALA A O 1
ATOM 776 N N . LEU A 1 97 ? 32.204 2.331 -30.152 1.00 74.38 97 LEU A N 1
ATOM 777 C CA . LEU A 1 97 ? 32.554 3.603 -30.800 1.00 74.38 97 LEU A CA 1
ATOM 778 C C . LEU A 1 97 ? 33.997 4.046 -30.529 1.00 74.38 97 LEU A C 1
ATOM 780 O O . LEU A 1 97 ? 34.598 4.745 -31.343 1.00 74.38 97 LEU A O 1
ATOM 784 N N . SER A 1 98 ? 34.558 3.667 -29.379 1.00 75.69 98 SER A N 1
ATOM 785 C CA . SER A 1 98 ? 35.965 3.914 -29.055 1.00 75.69 98 SER A CA 1
ATOM 786 C C . SER A 1 98 ? 36.916 2.988 -29.815 1.00 75.69 98 SER A C 1
ATOM 788 O O . SER A 1 98 ? 38.044 3.390 -30.085 1.00 75.69 98 SER A O 1
ATOM 790 N N . LEU A 1 99 ? 36.496 1.758 -30.124 1.00 74.94 99 LEU A N 1
ATOM 791 C CA . LEU A 1 99 ? 37.308 0.759 -30.827 1.00 74.94 99 LEU A CA 1
ATOM 792 C C . LEU A 1 99 ? 37.235 0.902 -32.355 1.00 74.94 99 LEU A C 1
ATOM 794 O O . LEU A 1 99 ? 38.118 0.405 -33.048 1.00 74.94 99 LEU A O 1
ATOM 798 N N . ASN A 1 100 ? 36.219 1.593 -32.883 1.00 68.81 100 ASN A N 1
ATOM 799 C CA . ASN A 1 100 ? 36.079 1.873 -34.308 1.00 68.81 100 ASN A CA 1
ATOM 800 C C . ASN A 1 100 ? 35.719 3.356 -34.559 1.00 68.81 100 ASN A C 1
ATOM 802 O O . ASN A 1 100 ? 34.538 3.708 -34.621 1.00 68.81 100 ASN A O 1
ATOM 806 N N . PRO A 1 101 ? 36.712 4.253 -34.724 1.00 60.34 101 PRO A N 1
ATOM 807 C CA . PRO A 1 101 ? 36.460 5.675 -34.964 1.00 60.34 101 PRO A CA 1
ATOM 808 C C . PRO A 1 101 ? 35.731 5.963 -36.290 1.00 60.34 101 PRO A C 1
ATOM 810 O O . PRO A 1 101 ? 35.108 7.018 -36.397 1.00 60.34 101 PRO A O 1
ATOM 813 N N . ALA A 1 102 ? 35.730 5.041 -37.265 1.00 57.78 102 ALA A N 1
ATOM 814 C CA . ALA A 1 102 ? 34.940 5.173 -38.495 1.00 57.78 102 ALA A CA 1
ATOM 815 C C . ALA A 1 102 ? 33.429 5.008 -38.235 1.00 57.78 102 ALA A C 1
ATOM 817 O O . ALA A 1 102 ? 32.631 5.768 -38.775 1.00 57.78 102 ALA A O 1
ATOM 818 N N . ALA A 1 103 ? 33.034 4.128 -37.306 1.00 54.56 103 ALA A N 1
ATOM 819 C CA . ALA A 1 103 ? 31.638 3.996 -36.868 1.00 54.56 103 ALA A CA 1
ATOM 820 C C . ALA A 1 103 ? 31.128 5.263 -36.147 1.00 54.56 103 ALA A C 1
ATOM 822 O O . ALA A 1 103 ? 29.953 5.610 -36.225 1.00 54.56 103 ALA A O 1
ATOM 823 N N . LYS A 1 104 ? 32.032 6.005 -35.488 1.00 54.69 104 LYS A N 1
ATOM 824 C CA . LYS A 1 104 ? 31.739 7.294 -34.836 1.00 54.69 104 LYS A CA 1
ATOM 825 C C . LYS A 1 104 ? 31.483 8.423 -35.843 1.00 54.69 104 LYS A C 1
ATOM 827 O O . LYS A 1 104 ? 30.778 9.381 -35.523 1.00 54.69 104 LYS A O 1
ATOM 832 N N . VAL A 1 105 ? 32.069 8.320 -37.037 1.00 56.97 105 VAL A N 1
ATOM 833 C CA . VAL A 1 105 ? 31.818 9.223 -38.168 1.00 56.97 105 VAL A CA 1
ATOM 834 C C . VAL A 1 105 ? 30.516 8.835 -38.865 1.00 56.97 105 VAL A C 1
ATOM 836 O O . VAL A 1 105 ? 29.699 9.720 -39.090 1.00 56.97 105 VAL A O 1
ATOM 839 N N . GLU A 1 106 ? 30.267 7.545 -39.108 1.00 56.66 106 GLU A N 1
ATOM 840 C CA . GLU A 1 106 ? 29.014 7.067 -39.713 1.00 56.66 106 GLU A CA 1
ATOM 841 C C . GLU A 1 106 ? 27.775 7.371 -38.857 1.00 56.66 106 GLU A C 1
ATOM 843 O O . GLU A 1 106 ? 26.785 7.843 -39.399 1.00 56.66 106 GLU A O 1
ATOM 848 N N . GLU A 1 107 ? 27.809 7.196 -37.528 1.00 58.53 107 GLU A N 1
ATOM 849 C CA . GLU A 1 107 ? 26.654 7.505 -36.663 1.00 58.53 107 GLU A CA 1
ATOM 850 C C . GLU A 1 107 ? 26.339 9.008 -36.644 1.00 58.53 107 GLU A C 1
ATOM 852 O O . GLU A 1 107 ? 25.183 9.410 -36.769 1.00 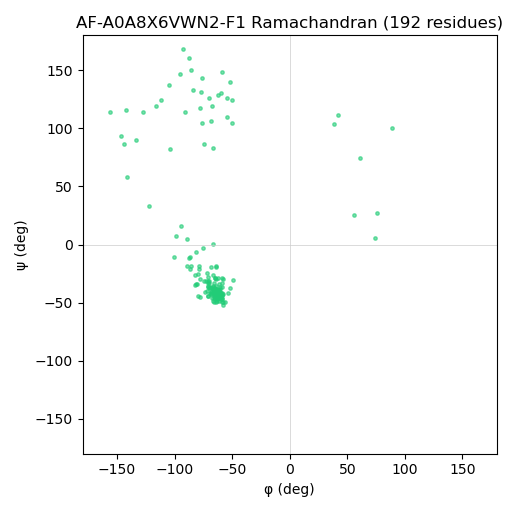58.53 107 GLU A O 1
ATOM 857 N N . LYS A 1 108 ? 27.372 9.859 -36.577 1.00 60.66 108 LYS A N 1
ATOM 858 C CA . LYS A 1 108 ? 27.200 11.315 -36.679 1.00 60.66 108 LYS A CA 1
ATOM 859 C C . LYS A 1 108 ? 26.733 11.745 -38.064 1.00 60.66 108 LYS A C 1
ATOM 861 O O . LYS A 1 108 ? 25.928 12.670 -38.168 1.00 60.66 108 LYS A O 1
ATOM 866 N N . GLN A 1 109 ? 27.228 11.097 -39.116 1.00 53.44 109 GLN A N 1
ATOM 867 C CA . GLN A 1 109 ? 26.784 11.343 -40.483 1.00 53.44 109 GLN A CA 1
ATOM 868 C C . GLN A 1 109 ? 25.333 10.917 -40.661 1.00 53.44 109 GLN A C 1
ATOM 870 O O . GLN A 1 109 ? 24.586 11.679 -41.251 1.00 53.44 109 GLN A O 1
ATOM 875 N N . PHE A 1 110 ? 24.905 9.788 -40.094 1.00 56.91 110 PHE A N 1
ATOM 876 C CA . PHE A 1 110 ? 23.522 9.318 -40.148 1.00 56.91 110 PHE A CA 1
ATOM 877 C C . PHE A 1 110 ? 22.576 10.215 -39.337 1.00 56.91 110 PHE A C 1
ATOM 879 O O . PHE A 1 110 ? 21.494 10.544 -39.806 1.00 56.91 110 PHE A O 1
ATOM 886 N N . GLU A 1 111 ? 22.984 10.685 -38.155 1.00 61.88 111 GLU A N 1
ATOM 887 C CA . GLU A 1 111 ? 22.190 11.630 -37.357 1.00 61.88 111 GLU A CA 1
ATOM 888 C C . GLU A 1 111 ? 22.071 13.009 -38.036 1.00 61.88 111 GLU A C 1
ATOM 890 O O . GLU A 1 111 ? 21.002 13.623 -38.025 1.00 61.88 111 GLU A O 1
ATOM 895 N N . THR A 1 112 ? 23.148 13.479 -38.676 1.00 59.00 112 THR A N 1
ATOM 896 C CA . THR A 1 112 ? 23.160 14.739 -39.442 1.00 59.00 112 THR A CA 1
ATOM 897 C C . THR A 1 112 ? 22.357 14.604 -40.733 1.00 59.00 112 THR A C 1
ATOM 899 O O . THR A 1 112 ? 21.516 15.458 -40.998 1.00 59.00 112 THR A O 1
ATOM 902 N N . LEU A 1 113 ? 22.519 13.497 -41.471 1.00 54.66 113 LEU A N 1
ATOM 903 C CA . LEU A 1 113 ? 21.707 13.185 -42.648 1.00 54.66 113 LEU A CA 1
ATOM 904 C C . LEU A 1 113 ? 20.236 13.079 -42.278 1.00 54.66 113 LEU A C 1
ATOM 906 O O . LEU A 1 113 ? 19.412 13.590 -43.016 1.00 54.66 113 LEU A O 1
ATOM 910 N N . ASN A 1 114 ? 19.880 12.447 -41.161 1.00 62.50 114 ASN A N 1
ATOM 911 C CA . ASN A 1 114 ? 18.482 12.330 -40.756 1.00 62.50 114 ASN A CA 1
ATOM 912 C C . ASN A 1 114 ? 17.879 13.696 -40.424 1.00 62.50 114 ASN A C 1
ATOM 914 O O . ASN A 1 114 ? 16.746 13.953 -40.814 1.00 62.50 114 ASN A O 1
ATOM 918 N N . LYS A 1 115 ? 18.630 14.596 -39.775 1.00 63.41 115 LYS A N 1
ATOM 919 C CA . LYS A 1 115 ? 18.185 15.978 -39.525 1.00 63.41 115 LYS A CA 1
ATOM 920 C C . LYS A 1 115 ? 18.065 16.787 -40.815 1.00 63.41 115 LYS A C 1
ATOM 922 O O . LYS A 1 115 ? 17.053 17.446 -41.005 1.00 63.41 115 LYS A O 1
ATOM 927 N N . GLU A 1 116 ? 19.056 16.717 -41.698 1.00 56.91 116 GLU A N 1
ATOM 928 C CA . GLU A 1 116 ? 19.084 17.445 -42.974 1.00 56.91 116 GLU A CA 1
ATOM 929 C C . GLU A 1 116 ? 18.046 16.906 -43.972 1.00 56.91 116 GLU A C 1
ATOM 931 O O . GLU A 1 116 ? 17.377 17.665 -44.663 1.00 56.91 116 GLU A O 1
ATOM 936 N N . THR A 1 117 ? 17.829 15.591 -43.983 1.00 59.62 117 THR A N 1
ATOM 937 C CA . THR A 1 117 ? 16.770 14.932 -44.757 1.00 59.62 117 THR A CA 1
ATOM 938 C C . THR A 1 117 ? 15.397 15.270 -44.177 1.00 59.62 117 THR A C 1
ATOM 940 O O . THR A 1 117 ? 14.487 15.587 -44.934 1.00 59.62 117 THR A O 1
ATOM 943 N N . ALA A 1 118 ? 15.230 15.280 -42.849 1.00 55.53 118 ALA A N 1
ATOM 944 C CA . ALA A 1 118 ? 13.976 15.681 -42.210 1.00 55.53 118 ALA A CA 1
ATOM 945 C C . ALA A 1 118 ? 13.638 17.158 -42.464 1.00 55.53 118 ALA A C 1
ATOM 947 O O . ALA A 1 118 ? 12.485 17.467 -42.749 1.00 55.53 118 ALA A O 1
ATOM 948 N N . THR A 1 119 ? 14.615 18.069 -42.427 1.00 56.44 119 THR A N 1
ATOM 949 C CA . THR A 1 119 ? 14.395 19.486 -42.760 1.00 56.44 119 THR A CA 1
ATOM 950 C C . THR A 1 119 ? 14.151 19.701 -44.250 1.00 56.44 119 THR A C 1
ATOM 952 O O . THR A 1 119 ? 13.305 20.519 -44.600 1.00 56.44 119 THR A O 1
ATOM 955 N N . HIS A 1 120 ? 14.825 18.950 -45.127 1.00 53.53 120 HIS A N 1
ATOM 956 C CA . HIS A 1 120 ? 14.625 19.022 -46.577 1.00 53.53 120 HIS A CA 1
ATOM 957 C C . HIS A 1 120 ? 13.272 18.448 -47.026 1.00 53.53 120 HIS A C 1
ATOM 959 O O . HIS A 1 120 ? 12.674 18.954 -47.970 1.00 53.53 120 HIS A O 1
ATOM 965 N N . ILE A 1 121 ? 12.770 17.426 -46.327 1.00 51.44 121 ILE A N 1
ATOM 966 C CA . ILE A 1 121 ? 11.441 16.830 -46.547 1.00 51.44 121 ILE A CA 1
ATOM 967 C C . ILE A 1 121 ? 10.346 17.580 -45.754 1.00 51.44 121 ILE A C 1
ATOM 969 O O . ILE A 1 121 ? 9.160 17.380 -45.996 1.00 51.44 121 ILE A O 1
ATOM 973 N N . GLY A 1 122 ? 10.717 18.485 -44.841 1.00 48.31 122 GLY A N 1
ATOM 974 C CA . GLY A 1 122 ? 9.777 19.309 -44.073 1.00 48.31 122 GLY A CA 1
ATOM 975 C C . GLY A 1 122 ? 9.060 18.576 -42.931 1.00 48.31 122 GLY A C 1
ATOM 976 O O . GLY A 1 122 ? 7.958 18.964 -42.556 1.00 48.31 122 GLY A O 1
ATOM 977 N N . ILE A 1 123 ? 9.655 17.525 -42.361 1.00 45.97 123 ILE A N 1
ATOM 978 C CA . ILE A 1 123 ? 9.049 16.737 -41.277 1.00 45.97 123 ILE A CA 1
ATOM 979 C C . ILE A 1 123 ? 9.148 17.522 -39.957 1.00 45.97 123 ILE A C 1
ATOM 981 O O . ILE A 1 123 ? 10.215 17.600 -39.348 1.00 45.97 123 ILE A O 1
ATOM 985 N N . ARG A 1 124 ? 8.031 18.102 -39.498 1.00 49.09 124 ARG A N 1
ATOM 986 C CA . ARG A 1 124 ? 7.843 18.595 -38.121 1.00 49.09 124 ARG A CA 1
ATOM 987 C C . ARG A 1 124 ? 6.943 17.613 -37.368 1.00 49.09 124 ARG A C 1
ATOM 989 O O . ARG A 1 124 ? 5.954 17.150 -37.919 1.00 49.09 124 ARG A O 1
ATOM 996 N N . GLU A 1 125 ? 7.276 17.298 -36.116 1.00 45.25 125 GLU A N 1
ATOM 997 C CA . GLU A 1 125 ? 6.554 16.313 -35.279 1.00 45.25 125 GLU A CA 1
ATOM 998 C C . GLU A 1 125 ? 5.120 16.720 -34.891 1.00 45.25 125 GLU A C 1
ATOM 1000 O O . GLU A 1 125 ? 4.431 15.965 -34.211 1.00 45.25 125 GLU A O 1
ATOM 1005 N N . ALA A 1 126 ? 4.645 17.887 -35.321 1.00 47.62 126 ALA A N 1
ATOM 1006 C CA . ALA A 1 126 ? 3.322 18.382 -34.989 1.00 47.62 126 ALA A CA 1
ATOM 1007 C C . ALA A 1 126 ? 2.577 18.778 -36.268 1.00 47.62 126 ALA A C 1
ATOM 1009 O O . ALA A 1 126 ? 2.948 19.747 -36.926 1.00 47.62 126 ALA A O 1
ATOM 1010 N N . GLU A 1 127 ? 1.515 18.011 -36.526 1.00 44.03 127 GLU A N 1
ATOM 1011 C CA . GLU A 1 127 ? 0.374 18.276 -37.412 1.00 44.03 127 GLU A CA 1
ATOM 1012 C C . GLU A 1 127 ? 0.522 17.832 -38.883 1.00 44.03 127 GLU A C 1
ATOM 1014 O O . GLU A 1 127 ? 1.154 18.475 -39.712 1.00 44.03 127 GLU A O 1
ATOM 1019 N N . ASP A 1 128 ? -0.095 16.668 -39.135 1.00 49.38 128 ASP A N 1
ATOM 1020 C CA . ASP A 1 128 ? -0.559 16.051 -40.383 1.00 49.38 128 ASP A CA 1
ATOM 1021 C C . ASP A 1 128 ? 0.337 16.130 -41.632 1.00 49.38 128 ASP A C 1
ATOM 1023 O O . ASP A 1 128 ? 0.500 17.152 -42.292 1.00 49.38 128 ASP A O 1
ATOM 1027 N N . TRP A 1 129 ? 0.859 14.959 -42.020 1.00 60.75 129 TRP A N 1
ATOM 1028 C CA . TRP A 1 129 ? 1.639 14.755 -43.241 1.00 60.75 129 TRP A CA 1
ATOM 1029 C C . TRP A 1 129 ? 0.910 15.295 -44.482 1.00 60.75 129 TRP A C 1
ATOM 1031 O O . TRP A 1 129 ? -0.273 15.012 -44.688 1.00 60.75 129 TRP A O 1
ATOM 1041 N N . PHE A 1 130 ? 1.645 15.935 -45.399 1.00 47.88 130 PHE A N 1
ATOM 1042 C CA . PHE A 1 130 ? 1.153 16.109 -46.765 1.00 47.88 130 PHE A CA 1
ATOM 1043 C C . PHE A 1 130 ? 0.897 14.733 -47.382 1.00 47.88 130 PHE A C 1
ATOM 1045 O O . PHE A 1 130 ? 1.761 13.851 -47.368 1.00 47.88 130 PHE A O 1
ATOM 1052 N N . ARG A 1 131 ? -0.282 14.538 -47.981 1.00 48.78 131 ARG A N 1
ATOM 1053 C CA . ARG A 1 131 ? -0.496 13.361 -48.828 1.00 48.78 131 ARG A CA 1
ATOM 1054 C C . ARG A 1 131 ? 0.534 13.395 -49.963 1.00 48.78 131 ARG A C 1
ATOM 1056 O O . ARG A 1 131 ? 0.858 14.486 -50.432 1.00 48.78 131 ARG A O 1
ATOM 1063 N N . PRO A 1 132 ? 1.006 12.241 -50.469 1.00 50.00 132 PRO A N 1
ATOM 1064 C CA . PRO A 1 132 ? 2.061 12.187 -51.486 1.00 50.00 132 PRO A CA 1
ATOM 1065 C C . PRO A 1 132 ? 1.834 13.098 -52.703 1.00 50.00 132 PRO A C 1
ATOM 1067 O O . PRO A 1 132 ? 2.785 13.610 -53.285 1.00 50.00 132 PRO A O 1
ATOM 1070 N N . ILE A 1 133 ? 0.571 13.337 -53.068 1.00 47.62 133 ILE A N 1
ATOM 1071 C CA . ILE A 1 133 ? 0.200 14.214 -54.181 1.00 47.62 133 ILE A CA 1
ATOM 1072 C C . ILE A 1 133 ? 0.286 15.709 -53.853 1.00 47.62 133 ILE A C 1
ATOM 1074 O O . ILE A 1 133 ? 0.532 16.514 -54.742 1.00 47.62 133 ILE A O 1
ATOM 1078 N N . ASP A 1 134 ? 0.081 16.080 -52.593 1.00 49.97 134 ASP A N 1
ATOM 1079 C CA . ASP A 1 134 ? 0.144 17.464 -52.133 1.00 49.97 134 ASP A CA 1
ATOM 1080 C C . ASP A 1 134 ? 1.616 17.865 -51.907 1.00 49.97 134 ASP A C 1
ATOM 1082 O O . ASP A 1 134 ? 2.016 18.958 -52.297 1.00 49.97 134 ASP A O 1
ATOM 1086 N N . LEU A 1 135 ? 2.458 16.921 -51.458 1.00 64.00 135 LEU A N 1
ATOM 1087 C CA . LEU A 1 135 ? 3.918 17.078 -51.439 1.00 64.00 135 LEU A CA 1
ATOM 1088 C C . LEU A 1 135 ? 4.501 17.261 -52.853 1.00 64.00 135 LEU A C 1
ATOM 1090 O O . LEU A 1 135 ? 5.339 18.131 -53.063 1.00 64.00 135 LEU A O 1
ATOM 1094 N N . ALA A 1 136 ? 4.041 16.476 -53.836 1.00 59.25 136 ALA A N 1
ATOM 1095 C CA . ALA A 1 136 ? 4.508 16.591 -55.221 1.00 59.25 136 ALA A CA 1
ATOM 1096 C C . ALA A 1 136 ? 4.211 17.975 -55.831 1.00 59.25 136 ALA A C 1
ATOM 1098 O O . ALA A 1 136 ? 5.064 18.541 -56.510 1.00 59.25 136 ALA A O 1
ATOM 1099 N N . LYS A 1 137 ? 3.038 18.550 -55.533 1.00 58.12 137 LYS A N 1
ATOM 1100 C CA . LYS A 1 137 ? 2.663 19.898 -55.988 1.00 58.12 137 LYS A CA 1
ATOM 1101 C C . LYS A 1 137 ? 3.537 20.983 -55.365 1.00 58.12 137 LYS A C 1
ATOM 1103 O O . LYS A 1 137 ? 3.957 21.893 -56.070 1.00 58.12 137 LYS A O 1
ATOM 1108 N N . GLU A 1 138 ? 3.833 20.882 -54.071 1.00 56.72 138 GLU A N 1
ATOM 1109 C CA . GLU A 1 138 ? 4.734 21.826 -53.398 1.00 56.72 138 GLU A CA 1
ATOM 1110 C C . GLU A 1 138 ? 6.165 21.737 -53.950 1.00 56.72 138 GLU A C 1
ATOM 1112 O O . GLU A 1 138 ? 6.817 22.761 -54.160 1.00 56.72 138 GLU A O 1
ATOM 1117 N N . CYS A 1 139 ? 6.641 20.532 -54.290 1.00 55.78 139 CYS A N 1
ATOM 1118 C CA . CYS A 1 139 ? 7.911 20.362 -54.996 1.00 55.78 139 CYS A CA 1
ATOM 1119 C C . CYS A 1 139 ? 7.905 21.043 -56.377 1.00 55.78 139 CYS A C 1
ATOM 1121 O O . CYS A 1 139 ? 8.872 21.733 -56.709 1.00 55.78 139 CYS A O 1
ATOM 1123 N N . ASP A 1 140 ? 6.828 20.901 -57.155 1.00 64.38 140 ASP A N 1
ATOM 1124 C CA . ASP A 1 140 ? 6.687 21.554 -58.464 1.00 64.38 140 ASP A CA 1
ATOM 1125 C C . ASP A 1 140 ? 6.665 23.088 -58.339 1.00 64.38 140 ASP A C 1
ATOM 1127 O O . ASP A 1 140 ? 7.341 23.785 -59.104 1.00 64.38 140 ASP A O 1
ATOM 1131 N N . ILE A 1 141 ? 5.955 23.632 -57.343 1.00 61.72 141 ILE A N 1
ATOM 1132 C CA . ILE A 1 141 ? 5.911 25.076 -57.047 1.00 61.72 141 ILE A CA 1
ATOM 1133 C C . ILE A 1 141 ? 7.299 25.587 -56.655 1.00 61.72 141 ILE A C 1
ATOM 1135 O O . ILE A 1 141 ? 7.762 26.602 -57.181 1.00 61.72 141 ILE A O 1
ATOM 1139 N N . TYR A 1 142 ? 7.999 24.876 -55.774 1.00 62.91 142 TYR A N 1
ATOM 1140 C CA . TYR A 1 142 ? 9.341 25.245 -55.340 1.00 62.91 142 TYR A CA 1
ATOM 1141 C C . TYR A 1 142 ? 10.346 25.242 -56.500 1.00 62.91 142 TYR A C 1
ATOM 1143 O O . TYR A 1 142 ? 11.102 26.203 -56.665 1.00 62.91 142 TYR A O 1
ATOM 1151 N N . ILE A 1 143 ? 10.318 24.220 -57.357 1.00 57.31 143 ILE A N 1
ATOM 1152 C CA . ILE A 1 143 ? 11.167 24.147 -58.554 1.00 57.31 143 ILE A CA 1
ATOM 1153 C C . ILE A 1 143 ? 10.834 25.287 -59.529 1.00 57.31 143 ILE A C 1
ATOM 1155 O O . ILE A 1 143 ? 11.748 25.919 -60.069 1.00 57.31 143 ILE A O 1
ATOM 1159 N N . SER A 1 144 ? 9.549 25.612 -59.694 1.00 57.16 144 SER A N 1
ATOM 1160 C CA . SER A 1 144 ? 9.085 26.724 -60.538 1.00 57.16 144 SER A CA 1
ATOM 1161 C C . SER A 1 144 ? 9.510 28.088 -59.986 1.00 57.16 144 SER A C 1
ATOM 1163 O O . SER A 1 144 ? 9.906 28.969 -60.740 1.00 57.16 144 SER A O 1
ATOM 1165 N N . SER A 1 145 ? 9.515 28.255 -58.661 1.00 45.91 145 SER A N 1
ATOM 1166 C CA . SER A 1 145 ? 9.943 29.496 -57.999 1.00 45.91 145 SER A CA 1
ATOM 1167 C C . SER A 1 145 ? 11.458 29.733 -58.063 1.00 45.91 145 SER A C 1
ATOM 1169 O O . SER A 1 145 ? 11.919 30.872 -57.987 1.00 45.91 145 SER A O 1
ATOM 1171 N N . ARG A 1 146 ? 12.243 28.656 -58.210 1.00 49.56 146 ARG A N 1
ATOM 1172 C CA . ARG A 1 146 ? 13.714 28.675 -58.169 1.00 49.56 146 ARG A CA 1
ATOM 1173 C C . ARG A 1 146 ? 14.359 28.648 -59.557 1.00 49.56 146 ARG A C 1
ATOM 1175 O O . ARG A 1 146 ? 15.559 28.887 -59.677 1.00 49.56 146 ARG A O 1
ATOM 1182 N N . SER A 1 147 ? 13.574 28.399 -60.603 1.00 47.12 147 SER A N 1
ATOM 1183 C CA . SER A 1 147 ? 14.009 28.434 -61.998 1.00 47.12 147 SER A CA 1
ATOM 1184 C C . SER A 1 147 ? 13.525 29.712 -62.681 1.00 47.12 147 SER A C 1
ATOM 1186 O O . SER A 1 147 ? 12.570 29.735 -63.451 1.00 47.12 147 SER A O 1
ATOM 1188 N N . GLY A 1 148 ? 14.271 30.797 -62.476 1.00 51.28 148 GLY A N 1
ATOM 1189 C CA . GLY A 1 148 ? 14.364 31.797 -63.531 1.00 51.28 148 GLY A CA 1
ATOM 1190 C C . GLY A 1 148 ? 14.825 31.087 -64.807 1.00 51.28 148 GLY A C 1
ATOM 1191 O O . GLY A 1 148 ? 15.964 30.632 -64.888 1.00 51.28 148 GLY A O 1
ATOM 1192 N N . SER A 1 149 ? 13.923 30.957 -65.782 1.00 52.38 149 SER A N 1
ATOM 1193 C CA . SER A 1 149 ? 14.146 30.410 -67.128 1.00 52.38 149 SER A CA 1
ATOM 1194 C C . SER A 1 149 ? 14.614 28.946 -67.225 1.00 52.38 149 SER A C 1
ATOM 1196 O O . SER A 1 149 ? 15.729 28.665 -67.653 1.00 52.38 149 SER A O 1
ATOM 1198 N N . HIS A 1 150 ? 13.713 27.989 -66.989 1.00 40.28 150 HIS A N 1
ATOM 1199 C CA . HIS A 1 150 ? 13.765 26.714 -67.713 1.00 40.28 150 HIS A CA 1
ATOM 1200 C C . HIS A 1 150 ? 12.504 26.568 -68.565 1.00 40.28 150 HIS A C 1
ATOM 1202 O O . HIS A 1 150 ? 11.389 26.627 -68.064 1.00 40.28 150 HIS A O 1
ATOM 1208 N N . LYS A 1 151 ? 12.709 26.462 -69.883 1.00 43.84 151 LYS A N 1
ATOM 1209 C CA . LYS A 1 151 ? 11.653 26.398 -70.899 1.00 43.84 151 LYS A CA 1
ATOM 1210 C C . LYS A 1 151 ? 10.676 25.267 -70.573 1.00 43.84 151 LYS A C 1
ATOM 1212 O O . LYS A 1 151 ? 11.104 24.124 -70.418 1.00 43.84 151 LYS A O 1
ATOM 1217 N N . GLU A 1 152 ? 9.395 25.611 -70.502 1.00 38.78 152 GLU A N 1
ATOM 1218 C CA . GLU A 1 152 ? 8.282 24.676 -70.358 1.00 38.78 152 GLU A CA 1
ATOM 1219 C C . GLU A 1 152 ? 8.394 23.558 -71.403 1.00 38.78 152 GLU A C 1
ATOM 1221 O O . GLU A 1 152 ? 8.472 23.815 -72.606 1.00 38.78 152 GLU A O 1
ATOM 1226 N N . ILE A 1 153 ? 8.403 22.306 -70.948 1.00 38.50 153 ILE A N 1
ATOM 1227 C CA . ILE A 1 153 ? 8.085 21.173 -71.815 1.00 38.50 153 ILE A CA 1
ATOM 1228 C C . ILE A 1 153 ? 6.573 20.977 -71.670 1.00 38.50 153 ILE A C 1
ATOM 1230 O O . ILE A 1 153 ? 6.123 20.652 -70.569 1.00 38.50 153 ILE A O 1
ATOM 1234 N N . PRO A 1 154 ? 5.769 21.193 -72.725 1.00 31.22 154 PRO A N 1
ATOM 1235 C CA . PRO A 1 154 ? 4.327 21.050 -72.625 1.00 31.22 154 PRO A CA 1
ATOM 1236 C C . PRO A 1 154 ? 3.995 19.575 -72.406 1.00 31.22 154 PRO A C 1
ATOM 1238 O O . PRO A 1 154 ? 4.296 18.723 -73.246 1.00 31.22 154 PRO A O 1
ATOM 1241 N N . ILE A 1 155 ? 3.364 19.270 -71.273 1.00 35.50 155 ILE A N 1
ATOM 1242 C CA . ILE A 1 155 ? 2.844 17.934 -70.986 1.00 35.50 155 ILE A CA 1
ATOM 1243 C C . ILE A 1 155 ? 1.584 17.747 -71.837 1.00 35.50 155 ILE A C 1
ATOM 1245 O O . ILE A 1 155 ? 0.465 18.047 -71.427 1.00 35.50 155 ILE A O 1
ATOM 1249 N N . THR A 1 156 ? 1.767 17.300 -73.075 1.00 29.95 156 THR A N 1
ATOM 1250 C CA . THR A 1 156 ? 0.670 16.769 -73.882 1.00 29.95 156 THR A CA 1
ATOM 1251 C 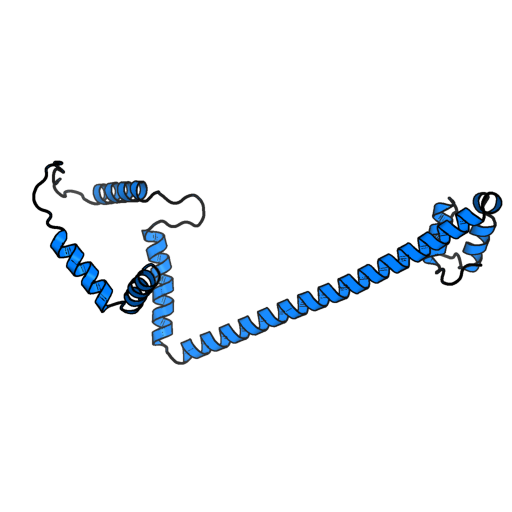C . THR A 1 156 ? 0.390 15.352 -73.391 1.00 29.95 156 THR A C 1
ATOM 1253 O O . THR A 1 156 ? 1.256 14.482 -73.451 1.00 29.95 156 THR A O 1
ATOM 1256 N N . TYR A 1 157 ? -0.821 15.111 -72.876 1.00 40.34 157 TYR A N 1
ATOM 1257 C CA . TYR A 1 157 ? -1.325 13.760 -72.618 1.00 40.34 157 TYR A CA 1
ATOM 1258 C C . TYR A 1 157 ? -1.507 13.043 -73.965 1.00 40.34 157 TYR A C 1
ATOM 1260 O O . TYR A 1 157 ? -2.587 13.038 -74.546 1.00 40.34 157 TYR A O 1
ATOM 1268 N N . GLY A 1 158 ? -0.420 12.485 -74.493 1.00 29.20 158 GLY A N 1
ATOM 1269 C CA . GLY A 1 158 ? -0.378 11.767 -75.760 1.00 29.20 158 GLY A CA 1
ATOM 1270 C C . GLY A 1 158 ? 0.561 10.574 -75.651 1.00 29.20 158 GLY A C 1
ATOM 1271 O O . GLY A 1 158 ? 1.758 10.727 -75.432 1.00 29.20 158 GLY A O 1
ATOM 1272 N N . TYR A 1 159 ? -0.007 9.375 -75.777 1.00 42.78 159 TYR A N 1
ATOM 1273 C CA . TYR A 1 159 ? 0.697 8.098 -75.859 1.00 42.78 159 TYR A CA 1
ATOM 1274 C C . TYR A 1 159 ? 1.814 8.135 -76.914 1.00 42.78 159 TYR A C 1
ATOM 1276 O O . TYR A 1 159 ? 1.527 7.977 -78.093 1.00 42.78 159 TYR A O 1
ATOM 1284 N N . THR A 1 160 ? 3.083 8.228 -76.509 1.00 36.81 160 THR A N 1
ATOM 1285 C CA . THR A 1 160 ? 4.210 7.783 -77.348 1.00 36.81 160 THR A CA 1
ATOM 1286 C C . THR A 1 160 ? 5.437 7.442 -76.501 1.00 36.81 160 THR A C 1
ATOM 1288 O O . THR A 1 160 ? 6.026 8.307 -75.870 1.00 36.81 160 THR A O 1
ATOM 1291 N N . GLN A 1 161 ? 5.771 6.146 -76.519 1.00 39.38 161 GLN A N 1
ATOM 1292 C CA . GLN A 1 161 ? 7.032 5.471 -76.169 1.00 39.38 161 GLN A CA 1
ATOM 1293 C C . GLN A 1 161 ? 7.834 6.001 -74.966 1.00 39.38 161 GLN A C 1
ATOM 1295 O O . GLN A 1 161 ? 8.576 6.972 -75.031 1.00 39.38 161 GLN A O 1
ATOM 1300 N N . ASP A 1 162 ? 7.721 5.236 -73.883 1.00 39.03 162 ASP A N 1
ATOM 1301 C CA . ASP A 1 162 ? 8.191 5.494 -72.526 1.00 39.03 162 ASP A CA 1
ATOM 1302 C C . ASP A 1 162 ? 9.739 5.482 -72.379 1.00 39.03 162 ASP A C 1
ATOM 1304 O O . ASP A 1 162 ? 10.355 4.407 -72.371 1.00 39.03 162 ASP A O 1
ATOM 1308 N N . PRO A 1 163 ? 10.405 6.645 -72.210 1.00 40.34 163 PRO A N 1
ATOM 1309 C CA . PRO A 1 163 ? 11.852 6.722 -72.001 1.00 40.34 163 PRO A CA 1
ATOM 1310 C C . PRO A 1 163 ? 12.278 6.316 -70.576 1.00 40.34 163 PRO A C 1
ATOM 1312 O O . PRO A 1 163 ? 13.474 6.241 -70.278 1.00 40.34 163 PRO A O 1
ATOM 1315 N N . PHE A 1 164 ? 11.331 6.008 -69.680 1.00 36.09 164 PHE A N 1
ATOM 1316 C CA . PHE A 1 164 ? 11.614 5.628 -68.293 1.00 36.09 164 PHE A CA 1
ATOM 1317 C C . PHE A 1 164 ? 11.867 4.130 -68.091 1.00 36.09 164 PHE A C 1
ATOM 1319 O O . PHE A 1 164 ? 12.411 3.738 -67.051 1.00 36.09 164 PHE A O 1
ATOM 1326 N N . LYS A 1 165 ? 11.586 3.282 -69.092 1.00 38.34 165 LYS A N 1
ATOM 1327 C CA . LYS A 1 165 ? 11.834 1.831 -68.997 1.00 38.34 165 LYS A CA 1
ATOM 1328 C C . LYS A 1 165 ? 13.310 1.498 -68.737 1.00 38.34 165 LYS A C 1
ATOM 1330 O O . LYS A 1 165 ? 13.602 0.615 -67.934 1.00 38.34 165 LYS A O 1
ATOM 1335 N N . ASN A 1 166 ? 14.241 2.259 -69.321 1.00 37.03 166 ASN A N 1
ATOM 1336 C CA . ASN A 1 166 ? 15.683 2.041 -69.140 1.00 37.03 166 ASN A CA 1
ATOM 1337 C C . ASN A 1 166 ? 16.244 2.599 -67.820 1.00 37.03 166 ASN A C 1
ATOM 1339 O O . ASN A 1 166 ? 17.237 2.083 -67.304 1.00 37.03 166 ASN A O 1
ATOM 1343 N N . LYS A 1 167 ? 15.616 3.623 -67.226 1.00 36.31 167 LYS A N 1
ATOM 1344 C CA . LYS A 1 167 ? 16.048 4.170 -65.925 1.00 36.31 167 LYS A CA 1
ATOM 1345 C C . LYS A 1 167 ? 15.506 3.353 -64.751 1.00 36.31 167 LYS A C 1
ATOM 1347 O O . LYS A 1 167 ? 16.231 3.142 -63.785 1.00 36.31 167 LYS A O 1
ATOM 1352 N N . SER A 1 168 ? 14.287 2.818 -64.872 1.00 40.62 168 SER A N 1
ATOM 1353 C CA . SER A 1 168 ? 13.685 1.915 -63.879 1.00 40.62 168 SER A CA 1
ATOM 1354 C C . SER A 1 168 ? 14.484 0.617 -63.707 1.00 40.62 168 SER A C 1
ATOM 1356 O O . SER A 1 168 ? 14.716 0.182 -62.579 1.00 40.62 168 SER A O 1
ATOM 1358 N N . GLN A 1 169 ? 14.975 0.033 -64.809 1.00 38.12 169 GLN A N 1
ATOM 1359 C CA . GLN A 1 169 ? 15.830 -1.158 -64.755 1.00 38.12 169 GLN A CA 1
ATOM 1360 C C . GLN A 1 169 ? 17.168 -0.858 -64.071 1.00 38.12 169 GLN A C 1
ATOM 1362 O O . GLN A 1 169 ? 17.541 -1.567 -63.146 1.00 38.12 169 GLN A O 1
ATOM 1367 N N . ASN A 1 170 ? 17.830 0.252 -64.416 1.00 41.81 170 ASN A N 1
ATOM 1368 C CA . ASN A 1 170 ? 19.078 0.663 -63.760 1.00 41.81 170 ASN A CA 1
ATOM 1369 C C . ASN A 1 170 ? 18.917 0.945 -62.256 1.00 41.81 170 ASN A C 1
ATOM 1371 O O . ASN A 1 170 ? 19.822 0.654 -61.477 1.00 41.81 170 ASN A O 1
ATOM 1375 N N . PHE A 1 171 ? 17.767 1.475 -61.832 1.00 36.97 171 PHE A N 1
ATOM 1376 C CA . PHE A 1 171 ? 17.471 1.686 -60.413 1.00 36.97 171 PHE A CA 1
ATOM 1377 C C . PHE A 1 171 ? 17.230 0.368 -59.669 1.00 36.97 171 PHE A C 1
ATOM 1379 O O . PHE A 1 171 ? 17.789 0.158 -58.594 1.00 36.97 171 PHE A O 1
ATOM 1386 N N . LYS A 1 172 ? 16.454 -0.555 -60.255 1.00 43.78 172 LYS A N 1
ATOM 1387 C CA . LYS A 1 172 ? 16.225 -1.890 -59.676 1.00 43.78 172 LYS A CA 1
ATOM 1388 C C . LYS A 1 172 ? 17.518 -2.703 -59.574 1.00 43.78 172 LYS A C 1
ATOM 1390 O O . LYS A 1 172 ? 17.720 -3.382 -58.571 1.00 43.78 172 LYS A O 1
ATOM 1395 N N . THR A 1 173 ? 18.404 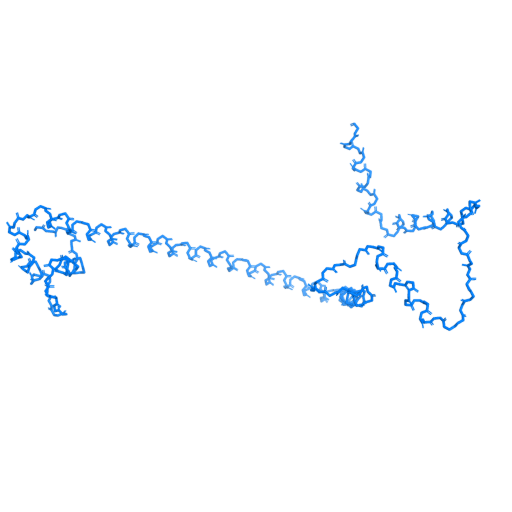-2.607 -60.564 1.00 50.75 173 THR A N 1
ATOM 1396 C CA . THR A 1 173 ? 19.714 -3.279 -60.543 1.00 50.75 173 THR A CA 1
ATOM 1397 C C . THR A 1 173 ? 20.641 -2.676 -59.485 1.00 50.75 173 THR A C 1
ATOM 1399 O O . THR A 1 173 ? 21.229 -3.417 -58.705 1.00 50.75 173 THR A O 1
ATOM 1402 N N . LYS A 1 174 ? 20.685 -1.343 -59.349 1.00 47.34 174 LYS A N 1
ATOM 1403 C CA . LYS A 1 174 ? 21.493 -0.675 -58.311 1.00 47.34 174 LYS A CA 1
ATOM 1404 C C . LYS A 1 174 ? 21.020 -0.947 -56.883 1.00 47.34 174 LYS A C 1
ATOM 1406 O O . LYS A 1 174 ? 21.843 -1.011 -55.976 1.00 47.34 174 LYS A O 1
ATOM 1411 N N . ILE A 1 175 ? 19.714 -1.120 -56.667 1.00 48.59 175 ILE A N 1
ATOM 1412 C CA . ILE A 1 175 ? 19.189 -1.529 -55.354 1.00 48.59 175 ILE A CA 1
ATOM 1413 C C . ILE A 1 175 ? 19.557 -2.992 -55.049 1.00 48.59 175 ILE A C 1
ATOM 1415 O O . ILE A 1 175 ? 19.925 -3.290 -53.916 1.00 48.59 175 ILE A O 1
ATOM 1419 N N . LYS A 1 176 ? 19.544 -3.884 -56.053 1.00 50.16 176 LYS A N 1
ATOM 1420 C CA . LYS A 1 176 ? 20.005 -5.281 -55.918 1.00 50.16 176 LYS A CA 1
ATOM 1421 C C . LYS A 1 176 ? 21.473 -5.400 -55.525 1.00 50.16 176 LYS A C 1
ATOM 1423 O O . LYS A 1 176 ? 21.794 -6.222 -54.674 1.00 50.16 176 LYS A O 1
ATOM 1428 N N . GLU A 1 177 ? 22.338 -4.602 -56.143 1.00 47.12 177 GLU A N 1
ATOM 1429 C CA . GLU A 1 177 ? 23.786 -4.644 -55.910 1.00 47.12 177 GLU A CA 1
ATOM 1430 C C . GLU A 1 177 ? 24.184 -4.037 -54.561 1.00 47.12 177 GLU A C 1
ATOM 1432 O O . GLU A 1 177 ? 25.022 -4.600 -53.863 1.00 47.12 177 GLU A O 1
ATOM 1437 N N . ASN A 1 178 ? 23.558 -2.925 -54.161 1.00 41.22 178 ASN A N 1
ATOM 1438 C CA . ASN A 1 178 ? 23.954 -2.205 -52.946 1.00 41.22 178 ASN A CA 1
ATOM 1439 C C . ASN A 1 178 ? 23.239 -2.684 -51.673 1.00 41.22 178 ASN A C 1
ATOM 1441 O O . ASN A 1 178 ? 23.714 -2.411 -50.572 1.00 41.22 178 ASN A O 1
ATOM 1445 N N . TYR A 1 179 ? 22.109 -3.389 -51.801 1.00 41.22 179 TYR A N 1
ATOM 1446 C CA . TYR A 1 179 ? 21.279 -3.805 -50.664 1.00 41.22 179 TYR A CA 1
ATOM 1447 C C . TYR A 1 179 ? 20.693 -5.231 -50.826 1.00 41.22 179 TYR A C 1
ATOM 1449 O O . TYR A 1 179 ? 19.469 -5.415 -50.770 1.00 41.22 179 TYR A O 1
ATOM 1457 N N . PRO A 1 180 ? 21.534 -6.274 -51.000 1.00 48.84 180 PRO A N 1
ATOM 1458 C CA . PRO A 1 180 ? 21.096 -7.651 -51.276 1.00 48.84 180 PRO A CA 1
ATOM 1459 C C . PRO A 1 180 ? 20.182 -8.257 -50.192 1.00 48.84 180 PRO A C 1
ATOM 1461 O O . PRO A 1 180 ? 19.292 -9.054 -50.494 1.00 48.84 180 PRO A O 1
ATOM 1464 N N . GLN A 1 181 ? 20.321 -7.821 -48.937 1.00 41.34 181 GLN A N 1
ATOM 1465 C CA . GLN A 1 181 ? 19.530 -8.262 -47.782 1.00 41.34 181 GLN A CA 1
ATOM 1466 C C . GLN A 1 181 ? 18.033 -7.910 -47.865 1.00 41.34 181 GLN A C 1
ATOM 1468 O O . GLN A 1 181 ? 17.214 -8.508 -47.163 1.00 41.34 181 GLN A O 1
ATOM 1473 N N . TYR A 1 182 ? 17.648 -6.961 -48.725 1.00 43.69 182 TYR A N 1
ATOM 1474 C CA . TYR A 1 182 ? 16.243 -6.603 -48.940 1.00 43.69 182 TYR A CA 1
ATOM 1475 C C . TYR A 1 182 ? 15.562 -7.481 -50.000 1.00 43.69 182 TYR A C 1
ATOM 1477 O O . TYR A 1 182 ? 14.345 -7.651 -49.948 1.00 43.69 182 TYR A O 1
ATOM 1485 N N . HIS A 1 183 ? 16.326 -8.128 -50.889 1.00 50.84 183 HIS A N 1
ATOM 1486 C CA . HIS A 1 183 ? 15.775 -9.023 -51.912 1.00 50.84 183 HIS A CA 1
ATOM 1487 C C . HIS A 1 183 ? 15.479 -10.443 -51.411 1.00 50.84 183 HIS A C 1
ATOM 1489 O O . HIS A 1 183 ? 14.568 -11.099 -51.918 1.00 50.84 183 HIS A O 1
ATOM 1495 N N . GLU A 1 184 ? 16.171 -10.915 -50.371 1.00 48.44 184 GLU A N 1
ATOM 1496 C CA . GLU A 1 184 ? 15.890 -12.224 -49.760 1.00 48.44 184 GLU A CA 1
ATOM 1497 C C . GLU A 1 184 ? 14.520 -12.287 -49.061 1.00 48.44 184 GLU A C 1
ATOM 1499 O O . GLU A 1 184 ? 13.907 -13.356 -48.976 1.00 48.44 184 GLU A O 1
ATOM 1504 N N . ARG A 1 185 ? 13.993 -11.145 -48.593 1.00 45.28 185 ARG A N 1
ATOM 1505 C CA . ARG A 1 185 ? 12.665 -11.074 -47.957 1.00 45.28 185 ARG A CA 1
ATOM 1506 C C . ARG A 1 185 ? 11.515 -11.216 -48.955 1.00 45.28 185 ARG A C 1
ATOM 1508 O O . ARG A 1 185 ? 10.480 -11.772 -48.590 1.00 45.28 185 ARG A O 1
ATOM 1515 N N . GLU A 1 186 ? 11.684 -10.762 -50.197 1.00 45.41 186 GLU A N 1
ATOM 1516 C CA . GLU A 1 186 ? 10.644 -10.869 -51.231 1.00 45.41 186 GLU A CA 1
ATOM 1517 C C . GLU A 1 186 ? 10.465 -12.316 -51.715 1.00 45.41 186 GLU A C 1
ATOM 1519 O O . GLU A 1 186 ? 9.334 -12.789 -51.826 1.00 45.41 186 GLU A O 1
ATOM 1524 N N . ASN A 1 187 ? 11.558 -13.069 -51.886 1.00 45.53 187 ASN A N 1
ATOM 1525 C CA . ASN A 1 187 ? 11.479 -14.481 -52.281 1.00 45.53 187 ASN A CA 1
ATOM 1526 C C . ASN A 1 187 ? 10.949 -15.388 -51.158 1.00 45.53 187 ASN A C 1
ATOM 1528 O O . ASN A 1 187 ? 10.209 -16.331 -51.434 1.00 45.53 187 ASN A O 1
ATOM 1532 N N . LYS A 1 188 ? 11.243 -15.083 -49.884 1.00 47.44 188 LYS A N 1
ATOM 1533 C CA . LYS A 1 188 ? 10.653 -15.821 -48.752 1.00 47.44 188 LYS A CA 1
ATOM 1534 C C . LYS A 1 188 ? 9.159 -15.537 -48.566 1.00 47.44 188 LYS A C 1
ATOM 1536 O O . LYS A 1 188 ? 8.441 -16.444 -48.167 1.00 47.44 188 LYS A O 1
ATOM 1541 N N . LYS A 1 189 ? 8.658 -14.337 -48.891 1.00 43.53 189 LYS A N 1
ATOM 1542 C CA . LYS A 1 189 ? 7.209 -14.047 -48.846 1.00 43.53 189 LYS A CA 1
ATOM 1543 C C . LYS A 1 189 ? 6.415 -14.749 -49.954 1.00 43.53 189 LYS A C 1
ATOM 1545 O O . LYS A 1 189 ? 5.271 -15.115 -49.717 1.00 43.53 189 LYS A O 1
ATOM 1550 N N . LEU A 1 190 ? 7.013 -14.974 -51.125 1.00 46.34 190 LEU A N 1
ATOM 1551 C CA . LEU A 1 190 ? 6.362 -15.678 -52.240 1.00 46.34 190 LEU A CA 1
ATOM 1552 C C . LEU A 1 190 ? 6.344 -17.207 -52.083 1.00 46.34 190 LEU A C 1
ATOM 1554 O O . LEU A 1 190 ? 5.492 -17.857 -52.680 1.00 46.34 190 LEU A O 1
ATOM 1558 N N . LEU A 1 191 ? 7.226 -17.784 -51.259 1.00 42.75 191 LEU A N 1
ATOM 1559 C CA . LEU A 1 191 ? 7.241 -19.231 -51.001 1.00 42.75 191 LEU A CA 1
ATOM 1560 C C . LEU A 1 191 ? 6.167 -19.695 -49.997 1.00 42.75 191 LEU A C 1
ATOM 1562 O O . LEU A 1 191 ? 5.850 -20.876 -49.966 1.00 42.75 191 LEU A O 1
ATOM 1566 N N . TYR A 1 192 ? 5.609 -18.784 -49.193 1.00 42.66 192 TYR A N 1
ATOM 1567 C CA . TYR A 1 192 ? 4.554 -19.082 -48.209 1.00 42.66 192 TYR A CA 1
ATOM 1568 C C . TYR A 1 192 ? 3.135 -18.737 -48.700 1.00 42.66 192 TYR A C 1
ATOM 1570 O O . TYR A 1 192 ? 2.186 -18.805 -47.925 1.00 42.66 192 TYR A O 1
ATOM 1578 N N . MET A 1 193 ? 2.977 -18.365 -49.976 1.00 47.62 193 MET A N 1
ATOM 1579 C CA . MET A 1 193 ? 1.671 -18.116 -50.608 1.00 47.62 193 MET A CA 1
ATOM 1580 C C . MET A 1 193 ? 1.437 -18.995 -51.848 1.00 47.62 193 MET A C 1
ATOM 1582 O O . MET A 1 193 ? 0.794 -18.556 -52.802 1.00 47.62 193 MET A O 1
ATOM 1586 N N . ARG A 1 194 ? 1.963 -20.225 -51.852 1.00 41.53 194 ARG A N 1
ATOM 1587 C CA . ARG A 1 194 ? 1.665 -21.229 -52.878 1.00 41.53 194 ARG A CA 1
ATOM 1588 C C . ARG A 1 194 ? 1.245 -22.547 -52.252 1.00 41.53 194 ARG A C 1
ATOM 1590 O O . ARG A 1 194 ? 1.847 -22.903 -51.218 1.00 41.53 194 ARG A O 1
#

Radius of gyration: 39.58 Å; Cα contacts (8 Å, |Δi|>4): 55; chains: 1; bounding box: 67×53×108 Å

Sequence (194 aa):
MYKNALKEDLIRVVENLDGTVESTDTIVKLKTKIENSSTFESDPDFVKTLIQNCIDERVSRNEREVTLGKRKIELAKLQLAQLEKEVELQRVKNKALSLNPAAKVEEKQFETLNKETATHIGIREAEDWFRPIDLAKECDIYISSRSGSHKEIPITYGYTQDPFKNKSQNFKTKIKENYPQYHERENKKLLYMR

Solvent-accessible surface area (backbone atoms only — not comparable to full-atom values): 11546 Å² total; per-residue (Å²): 143,67,89,88,65,50,64,70,39,47,50,52,46,32,50,75,67,77,43,91,83,59,94,82,61,44,65,67,56,46,50,53,55,45,65,70,28,72,61,33,72,74,37,54,64,59,50,52,50,52,49,49,49,42,44,51,52,50,53,53,49,51,53,50,49,54,52,51,51,52,51,52,52,52,52,52,51,51,53,49,56,52,51,54,50,50,54,49,50,51,50,52,50,53,50,52,40,68,75,33,65,66,57,50,48,49,52,53,48,49,55,49,46,52,52,52,49,32,61,73,72,62,69,61,100,71,80,78,81,70,53,75,71,58,47,51,50,51,51,52,51,51,52,58,74,70,42,85,85,67,83,84,75,82,86,68,97,64,96,72,84,77,80,56,64,68,53,53,51,54,51,56,51,51,47,50,73,77,42,54,81,64,56,57,57,58,58,58,58,59,65,77,73,112

pLDDT: mean 71.23, std 23.25, range [29.2, 98.38]

Mean predicted aligned error: 19.8 Å

Secondary structure (DSSP, 8-state):
--TT--HHHHHHHHHHTT----TT--HHHHHHHHHTSHHHHH-HHHHHHHHHHHHHHHHHHHHHHHHHHHHHHHHHHHHHHHHHHHHHHHHHHHHHHHH-HHHHHHHHHHHHHHHHHHHHHT--SSS-PPPHHHHHHHHHHHHHHH-TT-------------TTHHHHHHHHHHHHHH-HHHHHHHHHHHHT--